Protein AF-A0A7C3V6A7-F1 (afdb_monomer)

Sequence (264 aa):
MSSLIKTDCVFYDVLLQVVKSMVDPVEEQINLMIDGVDAAIAGKYPFTLRDLIEHPLDYRDRPTILVEIENLKADIADYFAKRKMGVTEVMSTYMKDAAKAEEVAKQFEKVINSAAKSAKKPIVSPIVFVRKEDEDEILFVNKFDEDTSPKLIDALVSNCLFVVDASMEVDGFKVGRWVFPDPSGKNRAIYVSFPINPAGALDIARDQMLLALDVIKSEIMNQLALEGRPMPISPAPAAPVPAKGAESKPPESKPPASGGTNKK

Foldseek 3Di:
DPDPPPPVVVVVVVVVCVVVVPDPVCVVVLVVLQVLLQVQCPPVDPDGLVCCLVPVQVCLPPLCVLVVLVVSLVSLVVSLVVVLVVCVVLVVVQVVLLVQLLVQQVVLVVLLVVLCVVLVAAEAEDPDDDDDCVQAAEAEAQHDDPPPSNVVSNVLNNQANHKYFPWDADPNGIWTKIWGQGPVRYIYMYTHDRPDRPSVSSVVSSVVSNVSSVVSSVVSVVVCVVVVHDDNPNPDPPDPDPDPDPPDDDDDDDDDDDDDDDDD

pLDDT: mean 75.34, std 19.98, range [33.34, 98.19]

Mean predicted aligned error: 15.76 Å

Solvent-accessible surface area (backbone atoms only — not comparable to full-atom values): 15680 Å² total; per-residue (Å²): 143,88,80,78,79,72,61,68,58,56,57,52,52,50,52,51,43,58,64,61,74,70,39,82,87,45,50,63,53,46,52,56,48,48,54,51,47,33,65,74,44,62,83,80,46,102,64,46,63,64,54,47,71,78,44,45,74,82,47,57,86,46,81,53,43,73,54,51,51,56,52,46,46,54,52,50,53,49,51,47,50,56,54,41,68,75,38,53,71,53,50,57,50,43,54,51,48,39,53,49,26,25,52,34,22,53,55,50,50,56,49,48,54,52,39,22,61,74,63,71,33,58,76,44,71,63,94,74,84,91,76,69,71,89,75,40,53,71,43,76,35,83,67,74,45,90,83,53,48,56,59,52,46,42,56,46,50,67,58,23,70,35,36,38,44,65,51,47,75,55,99,88,29,49,41,29,28,39,36,30,43,28,86,87,72,53,36,35,33,46,34,43,46,58,84,82,44,69,64,54,52,44,50,53,49,47,53,51,52,46,49,51,50,54,51,46,50,50,49,44,52,50,52,36,54,75,70,70,44,82,75,69,76,72,72,74,79,74,74,80,76,76,79,85,74,81,79,78,76,77,83,83,80,78,80,82,83,79,81,82,84,88,89,129

Nearest PDB structures (foldseek):
  3ey8-assembly1_A  TM=4.133E-01  e=3.396E-01  Vibrio cholerae
  3ey7-assembly1_B  TM=4.319E-01  e=4.528E-01  Vibrio cholerae
  3zw5-assembly1_B  TM=4.551E-01  e=1.606E+00  Homo sapiens
  3hnq-assembly1_A  TM=4.308E-01  e=1.352E+00  Salmonella enterica subsp. enterica serovar Typhimurium
  3zw5-assembly1_A  TM=3.996E-01  e=2.022E+00  Homo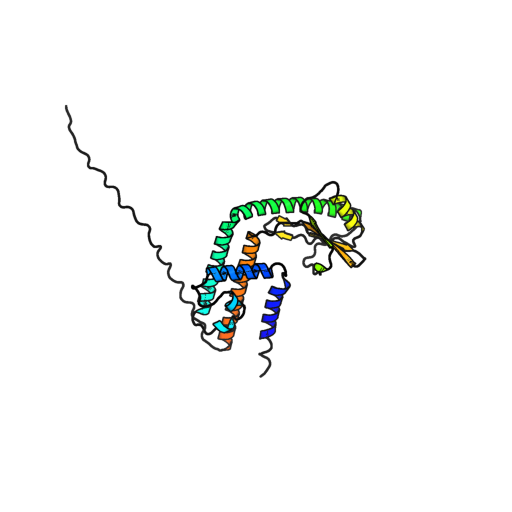 sapiens

Structure (mmCIF, N/CA/C/O backbone):
data_AF-A0A7C3V6A7-F1
#
_entry.id   AF-A0A7C3V6A7-F1
#
loop_
_atom_site.group_PDB
_atom_site.id
_atom_site.type_symbol
_atom_site.label_atom_id
_atom_site.label_alt_id
_atom_site.label_comp_id
_atom_site.label_asym_id
_atom_site.label_entity_id
_atom_site.label_seq_id
_atom_site.pdbx_PDB_ins_code
_atom_site.Cartn_x
_atom_site.Cartn_y
_atom_site.Cartn_z
_atom_site.occupancy
_atom_site.B_iso_or_equiv
_atom_site.auth_seq_id
_atom_site.auth_comp_id
_atom_site.auth_asym_id
_atom_site.auth_atom_id
_atom_site.pdbx_PDB_model_num
ATOM 1 N N . MET A 1 1 ? 37.179 -26.599 -7.475 1.00 39.06 1 MET A N 1
ATOM 2 C CA . MET A 1 1 ? 36.598 -25.323 -7.946 1.00 39.06 1 MET A CA 1
ATOM 3 C C . MET A 1 1 ? 35.139 -25.556 -8.330 1.00 39.06 1 MET A C 1
ATOM 5 O O . MET A 1 1 ? 34.850 -25.739 -9.498 1.00 39.06 1 MET A O 1
ATOM 9 N N . SER A 1 2 ? 34.229 -25.666 -7.358 1.00 40.88 2 SER A N 1
ATOM 10 C CA . SER A 1 2 ? 32.807 -25.942 -7.642 1.00 40.88 2 SER A CA 1
ATOM 11 C C . SER A 1 2 ? 31.908 -25.425 -6.515 1.00 40.88 2 SER A C 1
ATOM 13 O O . SER A 1 2 ? 31.122 -26.173 -5.941 1.00 40.88 2 SER A O 1
ATOM 15 N N . SER A 1 3 ? 32.075 -24.154 -6.144 1.00 35.06 3 SER A N 1
ATOM 16 C CA . SER A 1 3 ? 31.246 -23.501 -5.116 1.00 35.06 3 SER A CA 1
ATOM 17 C C . SER A 1 3 ? 30.723 -22.120 -5.520 1.00 35.06 3 SER A C 1
ATOM 19 O O . SER A 1 3 ? 30.129 -21.452 -4.687 1.00 35.06 3 SER A O 1
ATOM 21 N N . LEU A 1 4 ? 30.920 -21.689 -6.772 1.00 35.22 4 LEU A N 1
ATOM 22 C CA . LEU A 1 4 ? 30.534 -20.349 -7.239 1.00 35.22 4 LEU A CA 1
ATOM 23 C C . LEU A 1 4 ? 29.208 -20.299 -8.017 1.00 35.22 4 LEU A C 1
ATOM 25 O O . LEU A 1 4 ? 28.726 -19.213 -8.277 1.00 35.22 4 LEU A O 1
ATOM 29 N N . ILE A 1 5 ? 28.581 -21.442 -8.322 1.00 37.88 5 ILE A N 1
ATOM 30 C CA . ILE A 1 5 ? 27.361 -21.505 -9.162 1.00 37.88 5 ILE A CA 1
ATOM 31 C C . ILE A 1 5 ? 26.062 -21.550 -8.320 1.00 37.88 5 ILE A C 1
ATOM 33 O O . ILE A 1 5 ? 24.961 -21.510 -8.850 1.00 37.88 5 ILE A O 1
ATOM 37 N N . LYS A 1 6 ? 26.145 -21.627 -6.983 1.00 33.34 6 LYS A N 1
ATOM 38 C CA . LYS A 1 6 ? 24.948 -21.727 -6.114 1.00 33.34 6 LYS A CA 1
ATOM 39 C C . LYS A 1 6 ? 24.417 -20.393 -5.580 1.00 33.34 6 LYS A C 1
ATOM 41 O O . LYS A 1 6 ? 23.374 -20.394 -4.934 1.00 33.34 6 LYS A O 1
ATOM 46 N N . THR A 1 7 ? 25.105 -19.284 -5.832 1.00 37.09 7 THR A N 1
ATOM 47 C CA . THR A 1 7 ? 24.701 -17.955 -5.337 1.00 37.09 7 THR A CA 1
ATOM 48 C C . THR A 1 7 ? 23.734 -17.239 -6.284 1.00 37.09 7 THR A C 1
ATOM 50 O O . THR A 1 7 ? 22.955 -16.411 -5.821 1.00 37.09 7 THR A O 1
ATOM 53 N N . ASP A 1 8 ? 23.708 -17.621 -7.565 1.00 38.62 8 ASP A N 1
ATOM 54 C CA . ASP A 1 8 ? 22.942 -16.916 -8.604 1.00 38.62 8 ASP A CA 1
ATOM 55 C C . ASP A 1 8 ? 21.429 -17.203 -8.542 1.00 38.62 8 ASP A C 1
ATOM 57 O O . ASP A 1 8 ? 20.622 -16.349 -8.896 1.00 38.62 8 ASP A O 1
ATOM 61 N N . CYS A 1 9 ? 21.007 -18.352 -7.999 1.00 37.69 9 CYS A N 1
ATOM 62 C CA . CYS A 1 9 ? 19.578 -18.644 -7.800 1.00 37.69 9 CYS A CA 1
ATOM 63 C C . CYS A 1 9 ? 18.977 -17.919 -6.587 1.00 37.69 9 CYS A C 1
ATOM 65 O O . CYS A 1 9 ? 17.812 -17.544 -6.616 1.00 37.69 9 CYS A O 1
ATOM 67 N N . VAL A 1 10 ? 19.752 -17.693 -5.520 1.00 40.09 10 VAL A N 1
ATOM 68 C CA . VAL A 1 10 ? 19.201 -17.189 -4.248 1.00 40.09 10 VAL A CA 1
ATOM 69 C C . VAL A 1 10 ? 18.826 -15.713 -4.347 1.00 40.09 10 VAL A C 1
ATOM 71 O O . VAL A 1 10 ? 17.820 -15.302 -3.781 1.00 40.09 10 VAL A O 1
ATOM 74 N N . PHE A 1 11 ? 19.595 -14.910 -5.086 1.00 39.62 11 PHE A N 1
ATOM 75 C CA . PHE A 1 11 ? 19.267 -13.497 -5.269 1.00 39.62 11 PHE A CA 1
ATOM 76 C C . PHE A 1 11 ? 18.045 -13.324 -6.178 1.00 39.62 11 PHE A C 1
ATOM 78 O O . PHE A 1 11 ? 17.164 -12.534 -5.856 1.00 39.62 11 PHE A O 1
ATOM 85 N N . TYR A 1 12 ? 17.948 -14.118 -7.251 1.00 39.62 12 TYR A N 1
ATOM 86 C CA . TYR A 1 12 ? 16.805 -14.108 -8.165 1.00 39.62 12 TYR A CA 1
ATOM 87 C C . TYR A 1 12 ? 15.526 -14.600 -7.475 1.00 39.62 12 TYR A C 1
ATOM 89 O O . TYR A 1 12 ? 14.501 -13.940 -7.582 1.00 39.62 12 TYR A O 1
ATOM 97 N N . ASP A 1 13 ? 15.595 -15.675 -6.682 1.00 39.81 13 ASP A N 1
ATOM 98 C CA . ASP A 1 13 ? 14.455 -16.194 -5.917 1.00 39.81 13 ASP A CA 1
ATOM 99 C C . ASP A 1 13 ? 14.012 -15.242 -4.801 1.00 39.81 13 ASP A C 1
ATOM 101 O O . ASP A 1 13 ? 12.814 -15.101 -4.577 1.00 39.81 13 ASP A O 1
ATOM 105 N N . VAL A 1 14 ? 14.939 -14.548 -4.128 1.00 39.34 14 VAL A N 1
ATOM 106 C CA . VAL A 1 14 ? 14.601 -13.532 -3.115 1.00 39.34 14 VAL A CA 1
ATOM 107 C C . VAL A 1 14 ? 14.018 -12.280 -3.769 1.00 39.34 14 VAL A C 1
ATOM 109 O O . VAL A 1 14 ? 13.066 -11.721 -3.239 1.00 39.34 14 VAL A O 1
ATOM 112 N N . LEU A 1 15 ? 14.516 -11.855 -4.933 1.00 42.81 15 LEU A N 1
ATOM 113 C CA . LEU A 1 15 ? 13.968 -10.712 -5.666 1.00 42.81 15 LEU A CA 1
ATOM 114 C C . LEU A 1 15 ? 12.574 -11.033 -6.232 1.00 42.81 15 LEU A C 1
ATOM 116 O O . LEU A 1 15 ? 11.646 -10.249 -6.046 1.00 42.81 15 LEU A O 1
ATOM 120 N N . LEU A 1 16 ? 12.394 -12.222 -6.823 1.00 42.09 16 LEU A N 1
ATOM 121 C CA . LEU A 1 16 ? 11.086 -12.729 -7.244 1.00 42.09 16 LEU A CA 1
ATOM 122 C C . LEU A 1 16 ? 10.152 -12.914 -6.048 1.00 42.09 16 LEU A C 1
ATOM 124 O O . LEU A 1 16 ? 8.973 -12.622 -6.172 1.00 42.09 16 LEU A O 1
ATOM 128 N N . GLN A 1 17 ? 10.639 -13.389 -4.898 1.00 41.41 17 GLN A N 1
ATOM 129 C CA . GLN A 1 17 ? 9.832 -13.503 -3.683 1.00 41.41 17 GLN A CA 1
ATOM 130 C C . GLN A 1 17 ? 9.487 -12.141 -3.096 1.00 41.41 17 GLN A C 1
ATOM 132 O O . GLN A 1 17 ? 8.382 -11.999 -2.606 1.00 41.41 17 GLN A O 1
ATOM 137 N N . VAL A 1 18 ? 10.348 -11.126 -3.152 1.00 40.41 18 VAL A N 1
ATOM 138 C CA . VAL A 1 18 ? 10.008 -9.762 -2.709 1.00 40.41 18 VAL A CA 1
ATOM 139 C C . VAL A 1 18 ? 8.954 -9.144 -3.634 1.00 40.41 18 VAL A C 1
ATOM 141 O O . VAL A 1 18 ? 8.020 -8.516 -3.149 1.00 40.41 18 VAL A O 1
ATOM 144 N N . VAL A 1 19 ? 9.035 -9.402 -4.942 1.00 39.53 19 VAL A N 1
ATOM 145 C CA . VAL A 1 19 ? 8.022 -8.979 -5.923 1.00 39.53 19 VAL A CA 1
ATOM 146 C C . VAL A 1 19 ? 6.702 -9.749 -5.746 1.00 39.53 19 VAL A C 1
ATOM 148 O O . VAL A 1 19 ? 5.640 -9.136 -5.740 1.00 39.53 19 VAL A O 1
ATOM 151 N N . LYS A 1 20 ? 6.757 -11.070 -5.526 1.00 38.84 20 LYS A N 1
ATOM 152 C CA . LYS A 1 20 ? 5.583 -11.953 -5.366 1.00 38.84 20 LYS A CA 1
ATOM 153 C C . LYS A 1 20 ? 4.926 -11.883 -3.986 1.00 38.84 20 LYS A C 1
ATOM 155 O O . LYS A 1 20 ? 3.721 -12.037 -3.876 1.00 38.84 20 LYS A O 1
ATOM 160 N N . SER A 1 21 ? 5.695 -11.670 -2.918 1.00 36.50 21 SER A N 1
ATOM 161 C CA . SER A 1 21 ? 5.183 -11.657 -1.534 1.00 36.50 21 SER A CA 1
ATOM 162 C C . SER A 1 21 ? 4.513 -10.348 -1.144 1.00 36.50 21 SER A C 1
ATOM 164 O O . 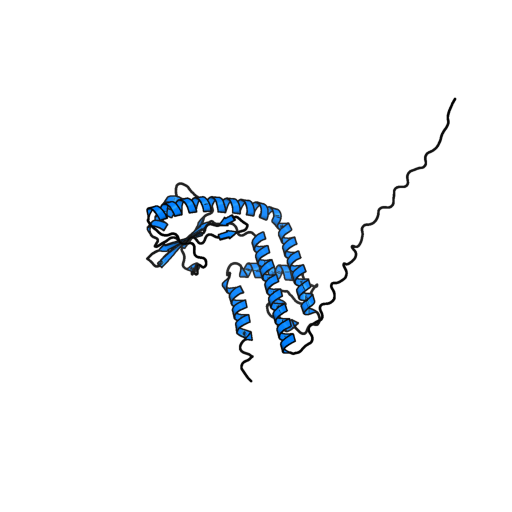SER A 1 21 ? 3.936 -10.270 -0.061 1.00 36.50 21 SER A O 1
ATOM 166 N N . MET A 1 22 ? 4.583 -9.320 -1.995 1.00 38.97 22 MET A N 1
ATOM 167 C CA . MET A 1 22 ? 4.003 -8.032 -1.658 1.00 38.97 22 MET A CA 1
ATOM 168 C C . MET A 1 22 ? 2.532 -7.892 -2.047 1.00 38.97 22 MET A C 1
ATOM 170 O O . MET A 1 22 ? 1.860 -7.156 -1.329 1.00 38.97 22 MET A O 1
ATOM 174 N N . VAL A 1 23 ? 1.975 -8.534 -3.093 1.00 42.72 23 VAL A N 1
ATOM 175 C CA . VAL A 1 23 ? 0.578 -8.226 -3.462 1.00 42.72 23 VAL A CA 1
ATOM 176 C C . VAL A 1 23 ? -0.118 -9.167 -4.483 1.00 42.72 23 VAL A C 1
ATOM 178 O O . VAL A 1 23 ? 0.126 -9.069 -5.682 1.00 42.72 23 VAL A O 1
ATOM 181 N N . ASP A 1 24 ? -1.121 -9.945 -4.064 1.00 39.84 24 ASP A N 1
ATOM 182 C CA . ASP A 1 24 ? -2.007 -10.677 -5.000 1.00 39.84 24 ASP A CA 1
ATOM 183 C C . ASP A 1 24 ? -2.961 -9.758 -5.816 1.00 39.84 24 ASP A C 1
ATOM 185 O O . ASP A 1 24 ? -3.116 -9.972 -7.016 1.00 39.84 24 ASP A O 1
ATOM 189 N N . PRO A 1 25 ? -3.572 -8.679 -5.271 1.00 40.03 25 PRO A N 1
ATOM 190 C CA . PRO A 1 25 ? -4.410 -7.775 -6.079 1.00 40.03 25 PRO A CA 1
ATOM 191 C C . PRO A 1 25 ? -3.651 -6.695 -6.880 1.00 40.03 25 PRO A C 1
ATOM 193 O O . PRO A 1 25 ? -4.284 -5.926 -7.606 1.00 40.03 25 PRO A O 1
ATOM 196 N N . VAL A 1 26 ? -2.320 -6.591 -6.761 1.00 48.41 26 VAL A N 1
ATOM 197 C CA . VAL A 1 26 ? -1.511 -5.601 -7.509 1.00 48.41 26 VAL A CA 1
ATOM 198 C C . VAL A 1 26 ? -0.631 -6.260 -8.571 1.00 48.41 26 VAL A C 1
ATOM 200 O O . VAL A 1 26 ? -0.265 -5.572 -9.516 1.00 48.41 26 VAL A O 1
ATOM 203 N N . GLU A 1 27 ? -0.388 -7.576 -8.538 1.00 53.31 27 GLU A N 1
ATOM 204 C CA . GLU A 1 27 ? 0.315 -8.275 -9.629 1.00 53.31 27 GLU A CA 1
ATOM 205 C C . GLU A 1 27 ? -0.419 -8.136 -10.979 1.00 53.31 27 GLU A C 1
ATOM 207 O O . GLU A 1 27 ? 0.198 -7.803 -11.993 1.00 53.31 27 GLU A O 1
ATOM 212 N N . GLU A 1 28 ? -1.749 -8.279 -11.003 1.00 56.75 28 GLU A N 1
ATOM 213 C CA . GLU A 1 28 ? -2.552 -8.030 -12.213 1.00 56.75 28 GLU A CA 1
ATOM 214 C C . GLU A 1 28 ? -2.456 -6.568 -12.682 1.00 56.75 28 GLU A C 1
ATOM 216 O O . GLU A 1 28 ? -2.351 -6.297 -13.879 1.00 56.75 28 GLU A O 1
ATOM 221 N N . GLN A 1 29 ? -2.436 -5.609 -11.751 1.00 57.72 29 GLN A N 1
ATOM 222 C CA . GLN A 1 29 ? -2.317 -4.189 -12.090 1.00 57.72 29 GLN A CA 1
ATOM 223 C C . GLN A 1 29 ? -0.924 -3.841 -12.616 1.00 57.72 29 GLN A C 1
ATOM 225 O O . GLN A 1 29 ? -0.814 -3.094 -13.584 1.00 57.72 29 GLN A O 1
ATOM 230 N N . ILE A 1 30 ? 0.135 -4.397 -12.026 1.00 65.31 30 ILE A N 1
ATOM 231 C CA . ILE A 1 30 ? 1.511 -4.222 -12.498 1.00 65.31 30 ILE A CA 1
ATOM 232 C C . ILE A 1 30 ? 1.647 -4.805 -13.903 1.00 65.31 30 ILE A C 1
ATOM 234 O O . ILE A 1 30 ? 2.170 -4.122 -14.779 1.00 65.31 30 ILE A O 1
ATOM 238 N N . ASN A 1 31 ? 1.116 -6.004 -14.154 1.00 69.69 31 ASN A N 1
ATOM 239 C CA . ASN A 1 31 ? 1.133 -6.614 -15.484 1.00 69.69 31 ASN A CA 1
ATOM 240 C C . ASN A 1 31 ? 0.434 -5.738 -16.534 1.00 69.69 31 ASN A C 1
ATOM 242 O O . ASN A 1 31 ? 1.009 -5.486 -17.590 1.00 69.69 31 ASN A O 1
ATOM 246 N N . LEU A 1 32 ? -0.742 -5.185 -16.219 1.00 69.94 32 LEU A N 1
ATOM 247 C CA . LEU A 1 32 ? -1.435 -4.235 -17.099 1.00 69.94 32 LEU A CA 1
ATOM 248 C C . LEU A 1 32 ? -0.621 -2.955 -17.353 1.00 69.94 32 LEU A C 1
ATOM 250 O O . LEU A 1 32 ? -0.691 -2.372 -18.438 1.00 69.94 32 LEU A O 1
ATOM 254 N N . MET A 1 33 ? 0.143 -2.491 -16.362 1.00 80.94 33 MET A N 1
ATOM 255 C CA . MET A 1 33 ? 1.016 -1.327 -16.522 1.00 80.94 33 MET A CA 1
ATOM 256 C C . MET A 1 33 ? 2.247 -1.651 -17.374 1.00 80.94 33 MET A C 1
ATOM 258 O O . MET A 1 33 ? 2.628 -0.807 -18.183 1.00 80.94 33 MET A O 1
ATOM 262 N N . ILE A 1 34 ? 2.836 -2.847 -17.232 1.00 83.56 34 ILE A N 1
ATOM 263 C CA . ILE A 1 34 ? 3.935 -3.328 -18.088 1.00 83.56 34 ILE A CA 1
ATOM 264 C C . ILE A 1 34 ? 3.460 -3.365 -19.539 1.00 83.56 34 ILE A C 1
ATOM 266 O O . ILE A 1 34 ? 4.099 -2.758 -20.391 1.00 83.56 34 ILE A O 1
ATOM 270 N N . ASP A 1 35 ? 2.290 -3.950 -19.805 1.00 84.38 35 ASP A N 1
ATOM 271 C CA . ASP A 1 35 ? 1.719 -4.014 -21.156 1.00 84.38 35 ASP A CA 1
ATOM 272 C C . ASP A 1 35 ? 1.471 -2.608 -21.739 1.00 84.38 35 ASP A C 1
ATOM 274 O O . ASP A 1 35 ? 1.676 -2.349 -22.928 1.00 84.38 35 ASP A O 1
ATOM 278 N N . GLY A 1 36 ? 1.052 -1.663 -20.890 1.00 84.12 36 GLY A N 1
ATOM 279 C CA . GLY A 1 36 ? 0.880 -0.262 -21.268 1.00 84.12 36 GLY A CA 1
ATOM 28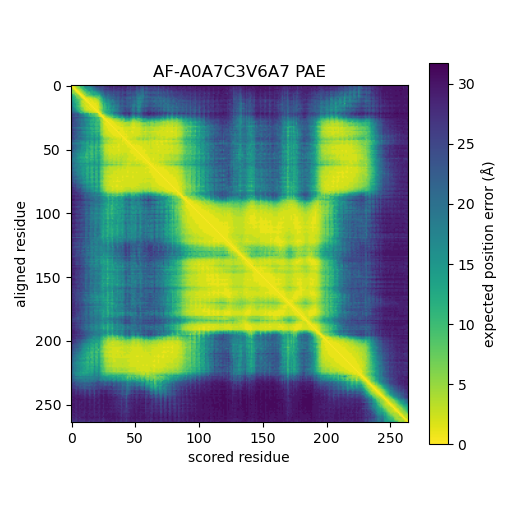0 C C . GLY A 1 36 ? 2.195 0.435 -21.628 1.00 84.12 36 GLY A C 1
ATOM 281 O O . GLY A 1 36 ? 2.233 1.203 -22.593 1.00 84.12 36 GLY A O 1
ATOM 282 N N . VAL A 1 37 ? 3.268 0.158 -20.883 1.00 87.12 37 VAL A N 1
ATOM 283 C CA . VAL A 1 37 ? 4.617 0.637 -21.209 1.00 87.12 37 VAL A CA 1
ATOM 284 C C . VAL A 1 37 ? 5.116 -0.014 -22.494 1.00 87.12 37 VAL A C 1
ATOM 286 O O . VAL A 1 37 ? 5.594 0.706 -23.367 1.00 87.12 37 VAL A O 1
ATOM 289 N N . ASP A 1 38 ? 4.947 -1.326 -22.659 1.00 88.25 38 ASP A N 1
ATOM 290 C CA . ASP A 1 38 ? 5.338 -2.065 -23.864 1.00 88.25 38 ASP A CA 1
ATOM 291 C C . ASP A 1 38 ? 4.705 -1.478 -25.120 1.00 88.25 38 ASP A C 1
ATOM 293 O O . ASP A 1 38 ? 5.392 -1.207 -26.107 1.00 88.25 38 ASP A O 1
ATOM 297 N N . ALA A 1 39 ? 3.409 -1.175 -25.060 1.00 88.56 39 ALA A N 1
ATOM 298 C CA . ALA A 1 39 ? 2.721 -0.481 -26.138 1.00 88.56 39 ALA A CA 1
ATOM 299 C C . ALA A 1 39 ? 3.296 0.925 -26.398 1.00 88.56 39 ALA A C 1
ATOM 301 O O . ALA A 1 39 ? 3.390 1.350 -27.550 1.00 88.56 39 ALA A O 1
ATOM 302 N N . ALA A 1 40 ? 3.689 1.657 -25.349 1.00 87.19 40 ALA A N 1
ATOM 303 C CA . ALA A 1 40 ? 4.225 3.015 -25.460 1.00 87.19 40 ALA A CA 1
ATOM 304 C C . ALA A 1 40 ? 5.665 3.071 -26.002 1.00 87.19 40 ALA A C 1
ATOM 306 O O . ALA A 1 40 ? 6.054 4.073 -26.612 1.00 87.19 40 ALA A O 1
ATOM 307 N N . ILE A 1 41 ? 6.453 2.017 -25.786 1.00 89.00 41 ILE A N 1
ATOM 308 C CA . ILE A 1 41 ? 7.844 1.915 -26.250 1.00 89.00 41 ILE A CA 1
ATOM 309 C C . ILE A 1 41 ? 7.993 1.075 -27.524 1.00 89.00 41 ILE A C 1
ATOM 311 O O . ILE A 1 41 ? 9.096 0.980 -28.068 1.00 89.00 41 ILE A O 1
ATOM 315 N N . ALA A 1 42 ? 6.903 0.477 -28.012 1.00 89.75 42 ALA A N 1
ATOM 316 C CA . ALA A 1 42 ? 6.894 -0.371 -29.195 1.00 89.75 42 ALA A CA 1
ATOM 317 C C . ALA A 1 42 ? 7.594 0.311 -30.383 1.00 89.75 42 ALA A C 1
ATOM 319 O O . ALA A 1 42 ? 7.262 1.428 -30.785 1.00 89.75 42 ALA A O 1
ATOM 320 N N . GLY A 1 43 ? 8.596 -0.367 -30.946 1.00 87.19 43 GLY A N 1
ATOM 321 C CA . GLY A 1 43 ? 9.380 0.128 -32.079 1.00 87.19 43 GLY A CA 1
ATOM 322 C C . GLY A 1 43 ? 10.507 1.109 -31.730 1.00 87.19 43 GLY A C 1
ATOM 323 O O . GLY A 1 43 ? 11.318 1.400 -32.607 1.00 87.19 43 GLY A O 1
ATOM 324 N N . LYS A 1 44 ? 10.616 1.584 -30.479 1.00 90.75 44 LYS A N 1
ATOM 325 C CA . LYS A 1 44 ? 11.802 2.323 -29.999 1.00 90.75 44 LYS A CA 1
ATOM 326 C C . LYS A 1 44 ? 12.937 1.382 -29.607 1.00 90.75 44 LYS A C 1
ATOM 328 O O . LYS A 1 44 ? 14.103 1.684 -29.851 1.00 90.75 44 LYS A O 1
ATOM 333 N N . TYR A 1 45 ? 12.574 0.241 -29.026 1.00 91.62 45 TYR A N 1
ATOM 334 C CA . TYR A 1 45 ? 13.492 -0.816 -28.626 1.00 91.62 45 TYR A CA 1
ATOM 335 C C . TYR A 1 45 ? 13.129 -2.110 -29.355 1.00 91.62 45 TYR A C 1
ATOM 337 O O . TYR A 1 45 ? 11.955 -2.363 -29.630 1.00 91.62 45 TYR A O 1
ATOM 345 N N . PRO A 1 46 ? 14.114 -2.955 -29.676 1.00 89.25 46 PRO A N 1
ATOM 346 C CA . PRO A 1 46 ? 13.881 -4.265 -30.284 1.00 89.25 46 PRO A CA 1
ATOM 347 C C . PRO A 1 46 ? 13.602 -5.358 -29.235 1.00 89.25 46 PRO A C 1
ATOM 349 O O . PRO A 1 46 ? 13.941 -6.519 -29.449 1.00 89.25 46 PRO A O 1
ATOM 352 N N . PHE A 1 47 ? 13.058 -4.974 -28.084 1.00 89.62 47 PHE A N 1
ATOM 353 C CA . PHE A 1 47 ? 12.616 -5.846 -27.003 1.00 89.62 47 PHE A CA 1
ATOM 354 C C . PHE A 1 47 ? 11.433 -5.188 -26.297 1.00 89.62 47 PHE A C 1
ATOM 356 O O . PHE A 1 47 ? 11.253 -3.971 -26.396 1.00 89.62 47 PHE A O 1
ATOM 363 N N . THR A 1 48 ? 10.644 -5.986 -25.588 1.00 91.06 48 THR A N 1
ATOM 364 C CA . THR A 1 48 ? 9.638 -5.473 -24.657 1.00 91.06 48 THR A CA 1
ATOM 365 C C . THR A 1 48 ? 10.262 -5.285 -23.270 1.00 91.06 48 THR A C 1
ATOM 367 O O . THR A 1 48 ? 11.263 -5.922 -22.932 1.00 91.06 48 THR A O 1
ATOM 370 N N . LEU A 1 49 ? 9.702 -4.387 -22.460 1.00 87.75 49 LEU A N 1
ATOM 371 C CA . LEU A 1 49 ? 10.010 -4.280 -21.037 1.00 87.75 49 LEU A CA 1
ATOM 372 C C . LEU A 1 49 ? 9.770 -5.626 -20.347 1.00 87.75 49 LEU A C 1
ATOM 374 O O . LEU A 1 49 ? 10.595 -6.023 -19.527 1.00 87.75 49 LEU A O 1
ATOM 378 N N . ARG A 1 50 ? 8.690 -6.338 -20.699 1.00 87.50 50 ARG A N 1
ATOM 379 C CA . ARG A 1 50 ? 8.402 -7.671 -20.156 1.00 87.50 50 ARG A CA 1
ATOM 380 C C . ARG A 1 50 ? 9.534 -8.660 -20.429 1.00 87.50 50 ARG A C 1
ATOM 382 O O . ARG A 1 50 ? 10.063 -9.233 -19.480 1.00 87.50 50 ARG A O 1
ATOM 389 N N . ASP A 1 51 ? 9.966 -8.790 -21.683 1.00 88.38 51 ASP A N 1
ATOM 390 C CA . ASP A 1 51 ? 11.051 -9.712 -22.043 1.00 88.38 51 ASP A CA 1
ATOM 391 C C . ASP A 1 51 ? 12.361 -9.335 -21.335 1.00 88.38 51 ASP A C 1
ATOM 393 O O . ASP A 1 51 ? 13.093 -10.202 -20.860 1.00 88.38 51 ASP A O 1
ATOM 397 N N . LEU A 1 52 ? 12.653 -8.034 -21.218 1.00 87.69 52 LEU A N 1
ATOM 398 C CA . LEU A 1 52 ? 13.843 -7.552 -20.517 1.00 87.69 52 LEU A CA 1
ATOM 399 C C . LEU A 1 52 ? 13.802 -7.866 -19.010 1.00 87.69 52 LEU A C 1
ATOM 401 O O . LEU A 1 52 ? 14.846 -8.161 -18.429 1.00 87.69 52 LEU A O 1
ATOM 405 N N . ILE A 1 53 ? 12.625 -7.804 -18.377 1.00 84.56 53 ILE A N 1
ATOM 406 C CA . ILE A 1 53 ? 12.432 -8.152 -16.961 1.00 84.56 53 ILE A CA 1
ATOM 407 C C . ILE A 1 53 ? 12.560 -9.661 -16.738 1.00 84.56 53 ILE A C 1
ATOM 409 O O . ILE A 1 53 ? 13.225 -10.088 -15.792 1.00 84.56 53 ILE A O 1
ATOM 413 N N . GLU A 1 54 ? 11.935 -10.467 -17.594 1.00 84.69 54 GLU A N 1
ATOM 414 C CA . GLU A 1 54 ? 11.890 -11.924 -17.442 1.00 84.69 54 GLU A CA 1
ATOM 415 C C . GLU A 1 54 ? 13.217 -12.589 -17.839 1.00 84.69 54 GLU A C 1
ATOM 417 O O . GLU A 1 54 ? 13.633 -13.577 -17.227 1.00 84.69 54 GLU A O 1
ATOM 422 N N . HIS A 1 55 ? 13.925 -12.029 -18.824 1.00 87.12 55 HIS A N 1
ATOM 423 C CA . HIS A 1 55 ? 15.135 -12.615 -19.405 1.00 87.12 55 HIS A CA 1
ATOM 424 C C . HIS A 1 55 ? 16.278 -11.596 -19.576 1.00 87.12 55 HIS A C 1
ATOM 426 O O . HIS A 1 55 ? 16.831 -11.444 -20.667 1.00 87.12 55 HIS A O 1
ATOM 432 N N . PRO A 1 56 ? 16.720 -10.909 -18.505 1.00 84.88 56 PRO A N 1
ATOM 433 C CA . PRO A 1 56 ? 17.684 -9.810 -18.615 1.00 84.88 56 PRO A CA 1
ATOM 434 C C . PRO A 1 56 ? 19.035 -10.223 -19.213 1.00 84.88 56 PRO A C 1
ATOM 436 O O . PRO A 1 56 ? 19.688 -9.435 -19.902 1.00 84.88 56 PRO A O 1
ATOM 439 N N . LEU A 1 57 ? 19.462 -11.466 -18.975 1.00 87.38 57 LEU A N 1
ATOM 440 C CA . LEU A 1 57 ? 20.752 -11.972 -19.441 1.00 87.38 57 LEU A CA 1
ATOM 441 C C . LEU A 1 57 ? 20.792 -12.255 -20.945 1.00 87.38 57 LEU A C 1
ATOM 443 O O . LEU A 1 57 ? 21.879 -12.200 -21.520 1.00 87.38 57 LEU A O 1
ATOM 447 N N . ASP A 1 58 ? 19.646 -12.460 -21.596 1.00 91.25 58 ASP A N 1
ATOM 448 C CA . ASP A 1 58 ? 19.572 -12.673 -23.049 1.00 91.25 58 ASP A CA 1
ATOM 449 C C . ASP A 1 58 ? 19.983 -11.411 -23.826 1.00 91.25 58 ASP A C 1
ATOM 451 O O . ASP A 1 58 ? 20.394 -11.468 -24.987 1.00 91.25 58 ASP A O 1
ATOM 455 N N . TYR A 1 59 ? 19.939 -10.253 -23.161 1.00 89.38 59 TYR A N 1
ATOM 456 C CA . TYR A 1 59 ? 20.264 -8.954 -23.737 1.00 89.38 59 TYR A CA 1
ATOM 457 C C . TYR A 1 59 ? 21.695 -8.484 -23.446 1.00 89.38 59 TYR A C 1
ATOM 459 O O . TYR A 1 59 ? 22.121 -7.472 -24.006 1.00 89.38 59 TYR A O 1
ATOM 467 N N . ARG A 1 60 ? 22.470 -9.202 -22.618 1.00 86.81 60 ARG A N 1
ATOM 468 C CA . ARG A 1 60 ? 23.796 -8.752 -22.139 1.00 86.81 60 ARG A CA 1
ATOM 469 C C . ARG A 1 60 ? 24.835 -8.550 -23.245 1.00 86.81 60 ARG A C 1
ATOM 471 O O . ARG A 1 60 ? 25.729 -7.722 -23.107 1.00 86.81 60 ARG A O 1
ATOM 478 N N . ASP A 1 61 ? 24.725 -9.312 -24.334 1.00 86.94 61 ASP A N 1
ATOM 479 C CA . ASP A 1 61 ? 25.668 -9.283 -25.459 1.00 86.94 61 ASP A CA 1
ATOM 480 C C . ASP A 1 61 ? 25.396 -8.122 -26.429 1.00 86.94 61 ASP A C 1
ATOM 482 O O . ASP A 1 61 ? 26.152 -7.893 -27.376 1.00 86.94 61 ASP A O 1
ATOM 486 N N . ARG A 1 62 ? 24.322 -7.357 -26.205 1.00 87.88 62 ARG A N 1
ATOM 487 C CA . ARG A 1 62 ? 23.977 -6.213 -27.044 1.00 87.88 62 ARG A CA 1
ATOM 488 C C . ARG A 1 62 ? 24.858 -5.011 -26.687 1.00 87.88 62 ARG A C 1
ATOM 490 O O . ARG A 1 62 ? 24.821 -4.550 -25.547 1.00 87.88 62 ARG A O 1
ATOM 497 N N . PRO A 1 63 ? 25.572 -4.412 -27.658 1.00 84.06 63 PRO A N 1
ATOM 498 C CA . PRO A 1 63 ? 26.509 -3.318 -27.385 1.00 84.06 63 PRO A CA 1
ATOM 499 C C . PRO A 1 63 ? 25.880 -2.082 -26.729 1.00 84.06 63 PRO A C 1
ATOM 501 O O . PRO A 1 63 ? 26.569 -1.325 -26.052 1.00 84.06 63 PRO A O 1
ATOM 504 N N . THR A 1 64 ? 24.583 -1.860 -26.942 1.00 88.88 64 THR A N 1
ATOM 505 C CA . THR A 1 64 ? 23.854 -0.663 -26.508 1.00 88.88 64 THR A CA 1
ATOM 506 C C . THR A 1 64 ? 22.950 -0.892 -25.300 1.00 88.88 64 THR A C 1
ATOM 508 O O . THR A 1 64 ? 22.328 0.068 -24.854 1.00 88.88 64 THR A O 1
ATOM 511 N N . ILE A 1 65 ? 22.890 -2.101 -24.722 1.00 90.56 65 ILE A N 1
ATOM 512 C CA . ILE A 1 65 ? 21.853 -2.450 -23.732 1.00 90.56 65 ILE A CA 1
ATOM 513 C C . ILE A 1 65 ? 21.843 -1.543 -22.501 1.00 90.56 65 ILE A C 1
ATOM 515 O O . ILE A 1 65 ? 20.784 -1.112 -22.062 1.00 90.56 65 ILE A O 1
ATOM 519 N N . LEU A 1 66 ? 23.013 -1.168 -21.974 1.00 90.38 66 LEU A N 1
ATOM 520 C CA . LEU A 1 66 ? 23.086 -0.288 -20.801 1.00 90.38 66 LEU A CA 1
ATOM 521 C C . LEU A 1 66 ? 22.527 1.112 -21.095 1.00 90.38 66 LEU A C 1
ATOM 523 O O . LEU A 1 66 ? 21.931 1.735 -20.223 1.00 90.38 66 LEU A O 1
ATOM 527 N N . VAL A 1 67 ? 22.699 1.592 -22.327 1.00 89.56 67 VAL A N 1
ATOM 528 C CA . VAL A 1 67 ? 22.163 2.876 -22.805 1.00 89.56 67 VAL A CA 1
ATOM 529 C C . VAL A 1 67 ? 20.666 2.767 -23.050 1.00 89.56 67 VAL A C 1
ATOM 531 O O . VAL A 1 67 ? 19.906 3.663 -22.697 1.00 89.56 67 VAL A O 1
ATOM 534 N N . GLU A 1 68 ? 20.245 1.657 -23.654 1.00 92.19 68 GLU A N 1
ATOM 535 C CA . GLU A 1 68 ? 18.843 1.350 -23.915 1.00 92.19 68 GLU A CA 1
ATOM 536 C C . GLU A 1 68 ? 18.055 1.290 -22.599 1.00 92.19 68 GLU A C 1
ATOM 538 O O . GLU A 1 68 ? 16.991 1.895 -22.530 1.00 92.19 68 GLU A O 1
ATOM 543 N N . ILE A 1 69 ? 18.615 0.692 -21.537 1.00 91.00 69 ILE A N 1
ATOM 544 C CA . ILE A 1 69 ? 18.027 0.675 -20.187 1.00 91.00 69 ILE A CA 1
ATOM 545 C C . ILE A 1 69 ? 17.874 2.090 -19.610 1.00 91.00 69 ILE A C 1
ATOM 547 O O . ILE A 1 69 ? 16.821 2.417 -19.068 1.00 91.00 69 ILE A O 1
ATOM 551 N N . GLU A 1 70 ? 18.887 2.955 -19.723 1.00 91.00 70 GLU A N 1
ATOM 552 C CA . GLU A 1 70 ? 18.786 4.334 -19.216 1.00 91.00 70 GLU A CA 1
ATOM 553 C C . GLU A 1 70 ? 17.747 5.161 -19.981 1.00 91.00 70 GLU A C 1
ATOM 555 O O . GLU A 1 70 ? 16.950 5.879 -19.376 1.00 91.00 70 GLU A O 1
ATOM 560 N N . ASN A 1 71 ? 17.692 5.013 -21.305 1.00 91.81 71 ASN A N 1
ATOM 561 C CA . ASN A 1 71 ? 16.652 5.649 -22.109 1.00 91.81 71 ASN A CA 1
ATOM 562 C C . ASN A 1 71 ? 15.262 5.107 -21.743 1.00 91.81 71 ASN A C 1
ATOM 564 O O . ASN A 1 71 ? 14.303 5.872 -21.671 1.00 91.81 71 ASN A O 1
ATOM 568 N N . LEU A 1 72 ? 15.159 3.803 -21.473 1.00 92.00 72 LEU A N 1
ATOM 569 C CA . LEU A 1 72 ? 13.904 3.157 -21.107 1.00 92.00 72 LEU A CA 1
ATOM 570 C C . LEU A 1 72 ? 13.370 3.668 -19.766 1.00 92.00 72 LEU A C 1
ATOM 572 O O . LEU A 1 72 ? 12.171 3.894 -19.641 1.00 92.00 72 LEU A O 1
ATOM 576 N N . LYS A 1 73 ? 14.239 3.941 -18.784 1.00 92.00 73 LYS A N 1
ATOM 577 C CA . LYS A 1 73 ? 13.835 4.604 -17.532 1.00 92.00 73 LYS A CA 1
ATOM 578 C C . LYS A 1 73 ? 13.184 5.962 -17.788 1.00 92.00 73 LYS A C 1
ATOM 580 O O . LYS A 1 73 ? 12.163 6.277 -17.177 1.00 92.00 73 LYS A O 1
ATOM 585 N N . ALA A 1 74 ? 13.757 6.760 -18.690 1.00 91.19 74 ALA A N 1
ATOM 586 C CA . ALA A 1 74 ? 13.193 8.056 -19.058 1.00 91.19 74 ALA A CA 1
ATOM 587 C C . ALA A 1 74 ? 11.833 7.905 -19.762 1.00 91.19 74 ALA A C 1
ATOM 589 O O . ALA A 1 74 ? 10.890 8.622 -19.426 1.00 91.19 74 ALA A O 1
ATOM 590 N N . ASP A 1 75 ? 11.707 6.940 -20.675 1.00 90.44 75 ASP A N 1
ATOM 591 C CA . ASP A 1 75 ? 10.450 6.635 -21.366 1.00 90.44 75 ASP A CA 1
ATOM 592 C C . ASP A 1 75 ? 9.358 6.119 -20.408 1.00 90.44 75 ASP A C 1
ATOM 594 O O . ASP A 1 75 ? 8.199 6.520 -20.526 1.00 90.44 75 ASP A O 1
ATOM 598 N N . ILE A 1 76 ? 9.713 5.291 -19.418 1.00 89.38 76 ILE A N 1
ATOM 599 C CA . ILE A 1 76 ? 8.808 4.848 -18.345 1.00 89.38 76 ILE A CA 1
ATOM 600 C C . ILE A 1 76 ? 8.344 6.048 -17.520 1.00 89.38 76 ILE A C 1
ATOM 602 O O . ILE A 1 76 ? 7.143 6.238 -17.322 1.00 89.38 76 ILE A O 1
ATOM 606 N N . ALA A 1 77 ? 9.272 6.893 -17.066 1.00 87.88 77 ALA A N 1
ATOM 607 C CA . ALA A 1 77 ? 8.928 8.082 -16.294 1.00 87.88 77 ALA A CA 1
ATOM 608 C C . ALA A 1 77 ? 7.972 9.011 -17.068 1.00 87.88 77 ALA A C 1
ATOM 610 O O . ALA A 1 77 ? 6.989 9.491 -16.498 1.00 87.88 77 ALA A O 1
ATOM 611 N N . ASP A 1 78 ? 8.211 9.212 -18.368 1.00 88.62 78 ASP A N 1
ATOM 612 C CA . ASP A 1 78 ? 7.346 9.999 -19.253 1.00 88.62 78 ASP A CA 1
ATOM 613 C C . ASP A 1 78 ? 5.967 9.348 -19.469 1.00 88.62 78 ASP A C 1
ATOM 615 O O . ASP A 1 78 ? 4.944 10.035 -19.389 1.00 88.62 78 ASP A O 1
ATOM 619 N N . TYR A 1 79 ? 5.899 8.024 -19.665 1.00 87.81 79 TYR A N 1
ATOM 620 C CA . TYR A 1 79 ? 4.632 7.287 -19.763 1.00 87.81 79 TYR A CA 1
ATOM 621 C C . TYR A 1 79 ? 3.757 7.510 -18.524 1.00 87.81 79 TYR A C 1
ATOM 623 O O . TYR A 1 79 ? 2.589 7.904 -18.638 1.00 87.81 79 TYR A O 1
ATOM 631 N N . PHE A 1 80 ? 4.330 7.321 -17.332 1.00 85.25 80 PHE A N 1
ATOM 632 C CA . PHE A 1 80 ? 3.605 7.507 -16.079 1.00 85.25 80 PHE A CA 1
ATOM 633 C C . PHE A 1 80 ? 3.246 8.975 -15.836 1.00 85.25 80 PHE A C 1
ATOM 635 O O . PHE A 1 80 ? 2.131 9.248 -15.397 1.00 85.25 80 PHE A O 1
ATOM 642 N N . ALA A 1 81 ? 4.110 9.931 -16.191 1.00 85.06 81 ALA A N 1
ATOM 643 C CA . ALA A 1 81 ? 3.787 11.357 -16.113 1.00 85.06 81 ALA A CA 1
ATOM 644 C C . ALA A 1 81 ? 2.589 11.728 -17.009 1.00 85.06 81 ALA A C 1
ATOM 646 O O . ALA A 1 81 ? 1.654 12.388 -16.550 1.00 85.06 81 ALA A O 1
ATOM 647 N N . LYS A 1 82 ? 2.555 11.242 -18.257 1.00 83.50 82 LYS A N 1
ATOM 648 C CA . LYS A 1 82 ? 1.432 11.450 -19.191 1.00 83.50 82 LYS A CA 1
ATOM 649 C C . LYS A 1 82 ? 0.143 10.800 -18.700 1.00 83.50 82 LYS A C 1
ATOM 651 O O . LYS A 1 82 ? -0.917 11.424 -18.751 1.00 83.50 82 LYS A O 1
ATOM 656 N N . ARG A 1 83 ? 0.218 9.574 -18.171 1.00 80.50 83 ARG A N 1
ATOM 657 C CA . ARG A 1 83 ? -0.927 8.917 -17.520 1.00 80.50 83 ARG A CA 1
ATOM 658 C C . ARG A 1 83 ? -1.416 9.713 -16.312 1.00 80.50 83 ARG A C 1
ATOM 660 O O . ARG A 1 83 ? -2.624 9.870 -16.159 1.00 80.50 83 ARG A O 1
ATOM 667 N N . LYS A 1 84 ? -0.501 10.281 -15.519 1.00 73.75 84 LYS A N 1
ATOM 668 C CA . LYS A 1 84 ? -0.808 11.120 -14.351 1.00 73.75 84 LYS A CA 1
ATOM 669 C C . LYS A 1 84 ? -1.537 12.411 -14.734 1.00 73.75 84 LYS A C 1
ATOM 671 O O . LYS A 1 84 ? -2.490 12.793 -14.060 1.00 73.75 84 LYS A O 1
ATOM 676 N N . MET A 1 85 ? -1.166 13.034 -15.856 1.00 71.06 85 MET A N 1
ATOM 677 C CA . MET A 1 85 ? -1.891 14.183 -16.423 1.00 71.06 85 MET A CA 1
ATOM 678 C C . MET A 1 85 ? -3.327 13.842 -16.852 1.00 71.06 85 MET A C 1
ATOM 680 O O . MET A 1 85 ? -4.176 14.727 -16.899 1.00 71.06 85 MET A O 1
ATOM 684 N N . GLY A 1 86 ? -3.614 12.575 -17.159 1.00 66.25 86 GLY A N 1
ATOM 685 C CA . GLY A 1 86 ? -4.966 12.097 -17.458 1.00 66.25 86 GLY A CA 1
ATOM 686 C C . GLY A 1 86 ? -5.833 11.843 -16.220 1.00 66.25 86 GLY A C 1
ATOM 687 O O . GLY A 1 86 ? -7.027 11.601 -16.365 1.00 66.25 86 GLY A O 1
ATOM 688 N N . VAL A 1 87 ? -5.258 11.894 -15.011 1.00 66.06 87 VAL A N 1
ATOM 689 C CA . VAL A 1 87 ? -5.944 11.595 -13.740 1.00 66.06 87 VAL A CA 1
ATOM 690 C C . VAL A 1 87 ? -5.856 12.749 -12.728 1.00 66.06 87 VAL A C 1
ATOM 692 O O . VAL A 1 87 ? -6.079 12.560 -11.538 1.00 66.06 87 VAL A O 1
ATOM 695 N N . THR A 1 88 ? -5.570 13.977 -13.164 1.00 64.06 88 THR A N 1
ATOM 696 C CA . THR A 1 88 ? -5.426 15.161 -12.287 1.00 64.06 88 THR A CA 1
ATOM 697 C C . THR A 1 88 ? -6.691 15.473 -11.479 1.00 64.06 88 THR A C 1
ATOM 699 O O . THR A 1 88 ? -6.613 15.858 -10.314 1.00 64.06 88 THR A O 1
ATOM 702 N N . GLU A 1 89 ? -7.870 15.262 -12.066 1.00 62.53 89 GLU A N 1
ATOM 703 C CA . GLU A 1 89 ? -9.160 15.399 -11.374 1.00 62.53 89 GLU A CA 1
ATOM 704 C C . GLU A 1 89 ? -9.368 14.285 -10.328 1.00 62.53 89 GLU A C 1
ATOM 706 O O . GLU A 1 89 ? -9.884 14.523 -9.231 1.00 62.53 89 GLU A O 1
ATOM 711 N N . VAL A 1 90 ? -8.843 13.088 -10.612 1.00 61.91 90 VAL A N 1
ATOM 712 C CA . VAL A 1 90 ? -8.784 11.966 -9.666 1.00 61.91 90 VAL A CA 1
ATOM 713 C C . VAL A 1 90 ? -7.840 12.290 -8.508 1.00 61.91 90 VAL A C 1
ATOM 715 O O . VAL A 1 90 ? -8.153 11.955 -7.376 1.00 61.91 90 VAL A O 1
ATOM 718 N N . MET A 1 91 ? -6.746 13.024 -8.741 1.00 66.12 91 MET A N 1
ATOM 719 C CA . MET A 1 91 ? -5.816 13.439 -7.683 1.00 66.12 91 MET A CA 1
ATOM 720 C C . MET A 1 91 ? -6.443 14.438 -6.698 1.00 66.12 91 MET A C 1
ATOM 722 O O . MET A 1 91 ? -6.231 14.339 -5.491 1.00 66.12 91 MET A O 1
ATOM 726 N N . SER A 1 92 ? -7.254 15.389 -7.178 1.00 71.25 92 SER A N 1
ATOM 727 C CA . SER A 1 92 ? -7.997 16.291 -6.281 1.00 71.25 92 SER A CA 1
ATOM 728 C C . SER A 1 92 ? -9.046 15.536 -5.460 1.00 71.25 92 SER A C 1
ATOM 730 O O . SER A 1 92 ? -9.223 15.818 -4.275 1.00 71.25 92 SER A O 1
ATOM 732 N N . THR A 1 93 ? -9.720 14.567 -6.080 1.00 70.81 93 THR A N 1
ATOM 733 C CA . THR A 1 93 ? -10.701 13.702 -5.410 1.00 70.81 93 THR A CA 1
ATOM 734 C C . THR A 1 93 ? -10.022 12.823 -4.364 1.00 70.81 93 THR A C 1
ATOM 736 O O . THR A 1 93 ? -10.448 12.797 -3.218 1.00 70.81 93 THR A O 1
ATOM 739 N N . TYR A 1 94 ? -8.883 12.235 -4.716 1.00 72.06 94 TYR A N 1
ATOM 740 C CA . TYR A 1 94 ? -8.040 11.453 -3.825 1.00 72.06 94 TYR A CA 1
ATOM 741 C C . TYR A 1 94 ? -7.617 12.232 -2.580 1.00 72.06 94 TYR A C 1
ATOM 743 O O . TYR A 1 94 ? -7.799 11.747 -1.473 1.00 72.06 94 TYR A O 1
ATOM 751 N N . MET A 1 95 ? -7.109 13.459 -2.736 1.00 79.06 95 MET A N 1
ATOM 752 C CA . MET A 1 95 ? -6.700 14.283 -1.592 1.00 79.06 95 MET A CA 1
ATOM 753 C C . MET A 1 95 ? -7.879 14.606 -0.663 1.00 79.06 95 MET A C 1
ATOM 755 O O . MET A 1 95 ? -7.723 14.641 0.556 1.00 79.06 95 MET A O 1
ATOM 759 N N . LYS A 1 96 ? -9.080 14.805 -1.223 1.00 82.25 96 LYS A N 1
ATOM 760 C CA . LYS A 1 96 ? -10.306 14.982 -0.429 1.00 82.25 96 LYS A CA 1
ATOM 761 C C . LYS A 1 96 ? -10.704 13.695 0.290 1.00 82.25 96 LYS A C 1
ATOM 763 O O . LYS A 1 96 ? -11.053 13.748 1.467 1.00 82.25 96 LYS A O 1
ATOM 768 N N . ASP A 1 97 ? -10.628 12.558 -0.390 1.00 78.56 97 ASP A N 1
ATOM 769 C CA . ASP A 1 97 ? -10.917 11.252 0.197 1.00 78.56 97 ASP A CA 1
ATOM 770 C C . ASP A 1 97 ? -9.889 10.881 1.275 1.00 78.56 97 ASP A C 1
ATOM 772 O O . ASP A 1 97 ? -10.256 10.257 2.267 1.00 78.56 97 ASP A O 1
ATOM 776 N N . ALA A 1 98 ? -8.635 11.323 1.136 1.00 80.88 98 ALA A N 1
ATOM 777 C CA . ALA A 1 98 ? -7.549 11.086 2.088 1.00 80.88 98 ALA A CA 1
ATOM 778 C C . ALA A 1 98 ? -7.781 11.887 3.363 1.00 80.88 98 ALA A C 1
ATOM 780 O O . ALA A 1 98 ? -7.763 11.333 4.459 1.00 80.88 98 ALA A O 1
ATOM 781 N N . ALA A 1 99 ? -8.109 13.171 3.207 1.00 87.69 99 ALA A N 1
ATOM 782 C CA . ALA A 1 99 ? -8.507 14.030 4.313 1.00 87.69 99 ALA A CA 1
ATOM 783 C C . ALA A 1 99 ? -9.742 13.478 5.043 1.00 87.69 99 ALA A C 1
ATOM 785 O O . ALA A 1 99 ? -9.791 13.468 6.272 1.00 87.69 99 ALA A O 1
ATOM 786 N N . LYS A 1 100 ? -10.727 12.959 4.298 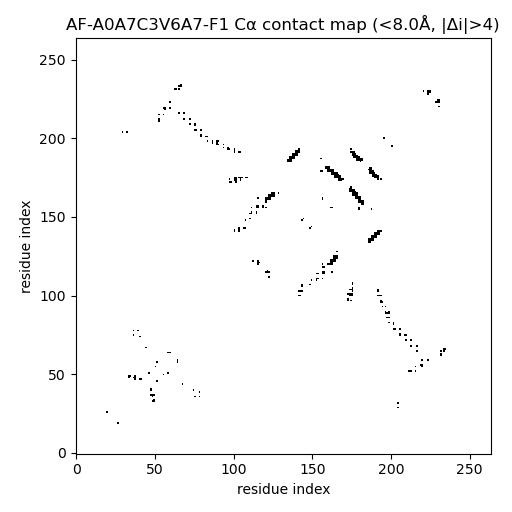1.00 88.50 100 LYS A N 1
ATOM 787 C CA . LYS A 1 100 ? -11.916 12.326 4.880 1.00 88.50 100 LYS A CA 1
ATOM 788 C C . LYS A 1 100 ? -11.575 11.027 5.614 1.00 88.50 100 LYS A C 1
ATOM 790 O O . LYS A 1 100 ? -12.080 10.799 6.710 1.00 88.50 100 LYS A O 1
ATOM 795 N N . ALA A 1 101 ? -10.731 10.177 5.034 1.00 87.31 101 ALA A N 1
ATOM 796 C CA . ALA A 1 101 ? -10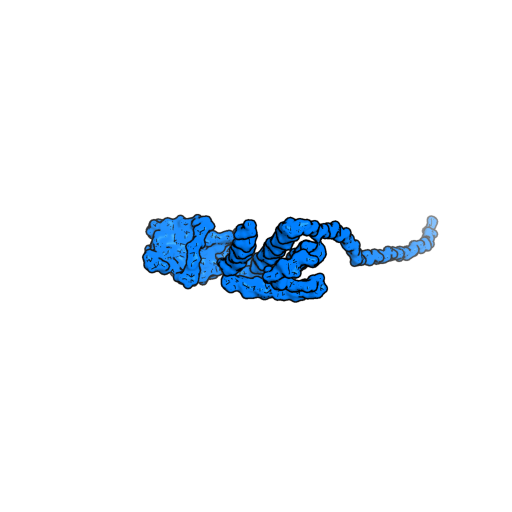.261 8.957 5.680 1.00 87.31 101 ALA A CA 1
ATOM 797 C C . ALA A 1 101 ? -9.487 9.281 6.967 1.00 87.31 101 ALA A C 1
ATOM 799 O O . ALA A 1 101 ? -9.705 8.629 7.984 1.00 87.31 101 ALA A O 1
ATOM 800 N N . GLU A 1 102 ? -8.659 10.326 6.963 1.00 92.88 102 GLU A N 1
ATOM 801 C CA . GLU A 1 102 ? -7.956 10.804 8.153 1.00 92.88 102 GLU A CA 1
ATOM 802 C C . GLU A 1 102 ? -8.931 11.292 9.237 1.00 92.88 102 GLU A C 1
ATOM 804 O O . GLU A 1 102 ? -8.768 10.973 10.416 1.00 92.88 102 GLU A O 1
ATOM 809 N N . GLU A 1 103 ? -9.973 12.036 8.862 1.00 94.50 103 GLU A N 1
ATOM 810 C CA . GLU A 1 103 ? -11.014 12.482 9.793 1.00 94.50 103 GLU A CA 1
ATOM 811 C C . GLU A 1 103 ? -11.743 11.294 10.439 1.00 94.50 103 GLU A C 1
ATOM 813 O O . GLU A 1 103 ? -11.865 11.227 11.666 1.00 94.50 103 GLU A O 1
ATOM 818 N N . VAL A 1 104 ? -12.151 10.312 9.630 1.00 93.62 104 VAL A N 1
ATOM 819 C CA . VAL A 1 104 ? -12.763 9.067 10.116 1.00 93.62 104 VAL A CA 1
ATOM 820 C C . VAL A 1 104 ? -11.787 8.308 11.017 1.00 93.62 104 VAL A C 1
ATOM 822 O O . VAL A 1 104 ? -12.173 7.848 12.093 1.00 93.62 104 VAL A O 1
ATOM 825 N N . ALA A 1 105 ? -10.511 8.218 10.635 1.00 95.12 105 ALA A N 1
ATOM 826 C CA . ALA A 1 105 ? -9.483 7.562 11.431 1.00 95.12 105 ALA A CA 1
ATOM 827 C C . ALA A 1 105 ? -9.319 8.223 12.806 1.00 95.12 105 ALA A C 1
ATOM 829 O O . ALA A 1 105 ? -9.289 7.519 13.812 1.00 95.12 105 ALA A O 1
ATOM 830 N N . LYS A 1 106 ? -9.313 9.559 12.879 1.00 96.56 106 LYS A N 1
ATOM 831 C CA . LYS A 1 106 ? -9.264 10.307 14.149 1.00 96.56 106 LYS A CA 1
ATOM 832 C C . LYS A 1 106 ? -10.471 10.011 15.042 1.00 96.56 106 LYS A C 1
ATOM 834 O O . LYS A 1 106 ? -10.325 9.902 16.262 1.00 96.56 106 LYS A O 1
ATOM 839 N N . GLN A 1 107 ? -11.663 9.870 14.460 1.00 97.31 107 GLN A N 1
ATOM 840 C CA . GLN A 1 107 ? -12.880 9.533 15.207 1.00 97.31 107 GLN A CA 1
ATOM 841 C C . GLN A 1 107 ? -12.817 8.108 15.778 1.00 97.31 107 GLN A C 1
ATOM 843 O O . GLN A 1 107 ? -13.055 7.923 16.974 1.00 97.31 107 GLN A O 1
ATOM 848 N N . PHE A 1 108 ? -12.424 7.121 14.965 1.00 97.62 108 PHE A N 1
ATOM 849 C CA . PHE A 1 108 ? -12.206 5.746 15.430 1.00 97.62 108 PHE A CA 1
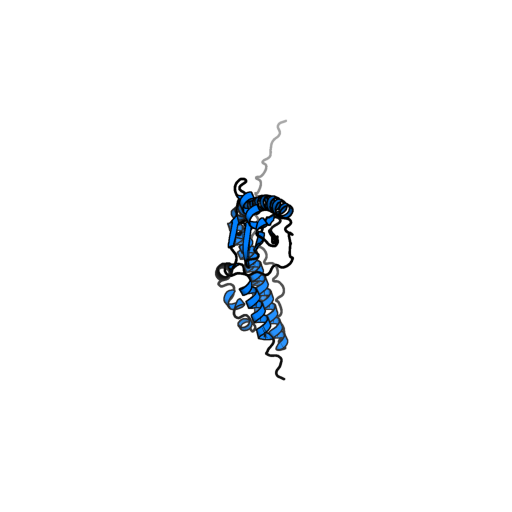ATOM 850 C C . PHE A 1 108 ? -11.113 5.675 16.501 1.00 97.62 108 PHE A C 1
ATOM 852 O O . PHE A 1 108 ? -11.350 5.106 17.564 1.00 97.62 108 PHE A O 1
ATOM 859 N N . GLU A 1 109 ? -9.960 6.307 16.275 1.00 97.69 109 GLU A N 1
ATOM 860 C CA . GLU A 1 109 ? -8.836 6.347 17.215 1.00 97.69 109 GLU A CA 1
ATOM 861 C C . GLU A 1 109 ? -9.260 6.875 18.587 1.00 97.69 109 GLU A C 1
ATOM 863 O O . GLU A 1 109 ? -8.964 6.266 19.616 1.00 97.69 109 GLU A O 1
ATOM 868 N N . LYS A 1 110 ? -10.008 7.985 18.622 1.00 97.69 110 LYS A N 1
ATOM 869 C CA . LYS A 1 110 ? -10.514 8.565 19.872 1.00 97.69 110 LYS A CA 1
ATOM 870 C C . LYS A 1 110 ? -11.351 7.560 20.664 1.00 97.69 110 LYS A C 1
ATOM 872 O O . LYS A 1 110 ? -11.195 7.454 21.883 1.00 97.69 110 LYS A O 1
ATOM 877 N N . VAL A 1 111 ? -12.240 6.835 19.988 1.00 98.06 111 VAL A N 1
ATOM 878 C CA . VAL A 1 111 ? -13.148 5.887 20.641 1.00 98.06 111 VAL A CA 1
ATOM 879 C C . VAL A 1 111 ? -12.433 4.599 21.033 1.00 98.06 111 VAL A C 1
ATOM 881 O O . VAL A 1 111 ? -12.609 4.150 22.162 1.00 98.06 111 VAL A O 1
ATOM 884 N N . ILE A 1 112 ? -11.545 4.073 20.188 1.00 98.19 112 ILE A N 1
ATOM 885 C CA . ILE A 1 112 ? -10.689 2.920 20.503 1.00 98.19 112 ILE A CA 1
ATOM 886 C C . ILE A 1 112 ? -9.822 3.215 21.729 1.00 98.19 112 ILE A C 1
ATOM 888 O O . ILE A 1 112 ? -9.790 2.413 22.660 1.00 98.19 112 ILE A O 1
ATOM 892 N N . ASN A 1 113 ? -9.191 4.390 21.786 1.00 97.88 113 ASN A N 1
ATOM 893 C CA . ASN A 1 113 ? -8.383 4.809 22.932 1.00 97.88 113 ASN A CA 1
ATOM 894 C C . ASN A 1 113 ? -9.212 4.880 24.221 1.00 97.88 113 ASN A C 1
ATOM 896 O O . ASN A 1 113 ? -8.769 4.431 25.282 1.00 97.88 113 ASN A O 1
ATOM 900 N N . SER A 1 114 ? -10.430 5.421 24.137 1.00 97.94 114 SER A N 1
ATOM 901 C CA . SER A 1 114 ? -11.350 5.503 25.274 1.00 97.94 114 SER A CA 1
ATOM 902 C C . SER A 1 114 ? -11.804 4.117 25.750 1.00 97.94 114 SER A C 1
ATOM 904 O O . SER A 1 114 ? -11.748 3.821 26.949 1.00 97.94 114 SER A O 1
ATOM 906 N N . ALA A 1 115 ? -12.206 3.250 24.821 1.00 98.00 115 ALA A N 1
ATOM 907 C CA . ALA A 1 115 ? -12.642 1.887 25.099 1.00 98.00 115 ALA A CA 1
ATOM 908 C C . ALA A 1 115 ? -11.506 1.053 25.706 1.00 98.00 115 ALA A C 1
ATOM 910 O O . ALA A 1 115 ? -11.683 0.430 26.752 1.00 98.00 115 ALA A O 1
ATOM 911 N N . ALA A 1 116 ? -10.306 1.102 25.115 1.00 97.88 116 ALA A N 1
ATOM 912 C CA . ALA A 1 116 ? -9.144 0.345 25.578 1.00 97.88 116 ALA A CA 1
ATOM 913 C C . ALA A 1 116 ? -8.726 0.777 26.984 1.00 97.88 116 ALA A C 1
ATOM 915 O O . ALA A 1 116 ? -8.503 -0.067 27.853 1.00 97.88 116 ALA A O 1
ATOM 916 N N . LYS A 1 117 ? -8.721 2.088 27.254 1.00 97.62 117 LYS A N 1
ATOM 917 C CA . LYS A 1 117 ? -8.470 2.627 28.594 1.00 97.62 117 LYS A CA 1
ATOM 918 C C . LYS A 1 117 ? -9.492 2.122 29.614 1.00 97.62 117 LYS A C 1
ATOM 920 O O . LYS A 1 117 ? -9.110 1.726 30.714 1.00 97.62 117 LYS A O 1
ATOM 925 N N . SER A 1 118 ? -10.773 2.115 29.250 1.00 97.12 118 SER A N 1
ATOM 926 C CA . SER A 1 118 ? -11.867 1.684 30.131 1.00 97.12 118 SER A CA 1
ATOM 927 C C . SER A 1 118 ? -11.806 0.179 30.420 1.00 97.12 118 SER A C 1
ATOM 929 O O . SER A 1 118 ? -11.941 -0.239 31.569 1.00 97.12 118 SER A O 1
ATOM 931 N N . ALA A 1 119 ? -11.505 -0.625 29.398 1.00 97.06 119 ALA A N 1
ATOM 932 C CA . ALA A 1 119 ? -11.335 -2.075 29.483 1.00 97.06 119 ALA A CA 1
ATOM 933 C C . ALA A 1 119 ? -9.940 -2.513 29.978 1.00 97.06 119 ALA A C 1
ATOM 935 O O . ALA A 1 119 ? -9.677 -3.712 30.089 1.00 97.06 119 ALA A O 1
ATOM 936 N N . LYS A 1 120 ? -9.044 -1.559 30.279 1.00 97.56 120 LYS A N 1
ATOM 937 C CA . LYS A 1 120 ? -7.644 -1.789 30.681 1.00 97.56 120 LYS A CA 1
ATOM 938 C C . LYS A 1 120 ? -6.869 -2.669 29.688 1.00 97.56 120 LYS A C 1
ATOM 940 O O . LYS A 1 120 ? -6.058 -3.502 30.091 1.00 97.56 120 LYS A O 1
ATOM 945 N N . LYS A 1 121 ? -7.123 -2.487 28.393 1.00 97.31 121 LYS A N 1
ATOM 946 C CA . LYS A 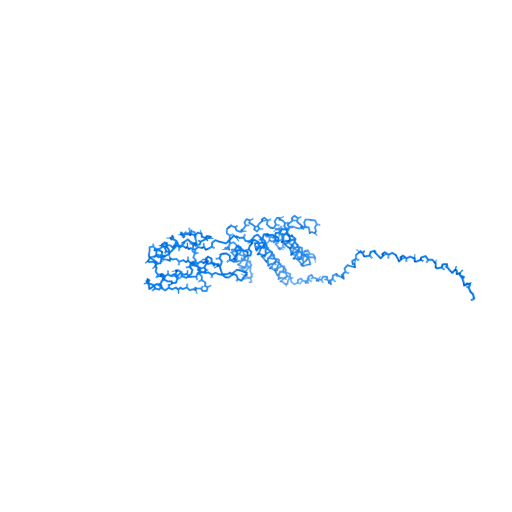1 121 ? -6.411 -3.161 27.303 1.00 97.31 121 LYS A CA 1
ATOM 947 C C . LYS A 1 121 ? -5.232 -2.298 26.854 1.00 97.31 121 LYS A C 1
ATOM 949 O O . LYS A 1 121 ? -5.422 -1.099 26.641 1.00 97.31 121 LYS A O 1
ATOM 954 N N . PRO A 1 122 ? -4.022 -2.860 26.712 1.00 97.44 122 PRO A N 1
ATOM 955 C CA . PRO A 1 122 ? -2.904 -2.111 26.164 1.00 97.44 122 PRO A CA 1
ATOM 956 C C . PRO A 1 122 ? -3.111 -1.874 24.664 1.00 97.44 122 PRO A C 1
ATOM 958 O O . PRO A 1 122 ? -3.685 -2.711 23.965 1.00 97.44 122 PRO A O 1
ATOM 961 N N . ILE A 1 123 ? -2.611 -0.736 24.188 1.00 97.69 123 ILE A N 1
ATOM 962 C CA . ILE A 1 123 ? -2.516 -0.412 22.765 1.00 97.69 123 ILE A CA 1
ATOM 963 C C . ILE A 1 123 ? -1.044 -0.504 22.379 1.00 97.69 123 ILE A C 1
ATOM 965 O O . ILE A 1 123 ? -0.190 0.072 23.056 1.00 97.69 123 ILE A O 1
ATOM 969 N N . VAL A 1 124 ? -0.749 -1.255 21.323 1.00 96.00 124 VAL A N 1
ATOM 970 C CA . VAL A 1 124 ? 0.606 -1.507 20.832 1.00 96.00 124 VAL A CA 1
ATOM 971 C C . VAL A 1 124 ? 0.711 -0.994 19.401 1.00 96.00 124 VAL A C 1
ATOM 973 O O . VAL A 1 124 ? -0.098 -1.371 18.560 1.00 96.00 124 VAL A O 1
ATOM 976 N N . SER A 1 125 ? 1.729 -0.180 19.122 1.00 92.94 125 SER A N 1
ATOM 977 C CA . SER A 1 125 ? 2.042 0.333 17.781 1.00 92.94 125 SER A CA 1
ATOM 978 C C . SER A 1 125 ? 3.369 -0.268 17.306 1.00 92.94 125 SER A C 1
ATOM 980 O O . SER A 1 125 ? 4.430 0.316 17.542 1.00 92.94 125 SER A O 1
ATOM 982 N N . PRO A 1 126 ? 3.360 -1.492 16.751 1.00 78.50 126 PRO A N 1
ATOM 983 C CA . PRO A 1 126 ? 4.582 -2.182 16.361 1.00 78.50 126 PRO A CA 1
ATOM 984 C C . PRO A 1 126 ? 5.219 -1.549 15.116 1.00 78.50 126 PRO A C 1
ATOM 986 O O . PRO A 1 126 ? 4.525 -1.098 14.213 1.00 78.50 126 PRO A O 1
ATOM 989 N N . ILE A 1 127 ? 6.553 -1.594 15.036 1.00 70.62 127 ILE A N 1
ATOM 990 C CA . ILE A 1 127 ? 7.298 -1.203 13.823 1.00 70.62 127 ILE A CA 1
ATOM 991 C C . ILE A 1 127 ? 7.044 -2.211 12.691 1.00 70.62 127 ILE A C 1
ATOM 993 O O . ILE A 1 127 ? 6.935 -1.837 11.529 1.00 70.62 127 ILE A O 1
ATOM 997 N N . VAL A 1 128 ? 6.950 -3.498 13.040 1.00 67.69 128 VAL A N 1
ATOM 998 C CA . VAL A 1 128 ? 6.668 -4.594 12.108 1.00 67.69 128 VAL A CA 1
ATOM 999 C C . VAL A 1 128 ? 5.550 -5.447 12.687 1.00 67.69 128 VAL A C 1
ATOM 1001 O O . VAL A 1 128 ? 5.644 -5.915 13.823 1.00 67.69 128 VAL A O 1
ATOM 1004 N N . PHE A 1 129 ? 4.509 -5.674 11.892 1.00 70.25 129 PHE A N 1
ATOM 1005 C CA . PHE A 1 129 ? 3.371 -6.508 12.251 1.00 70.25 129 PHE A CA 1
ATOM 1006 C C . PHE A 1 129 ? 3.163 -7.569 11.170 1.00 70.25 129 PHE A C 1
ATOM 1008 O O . PHE A 1 129 ? 2.608 -7.290 10.113 1.00 70.25 129 PHE A O 1
ATOM 1015 N N . VAL A 1 130 ? 3.667 -8.780 11.423 1.00 73.12 130 VAL A N 1
ATOM 1016 C CA . VAL A 1 130 ? 3.521 -9.919 10.508 1.00 73.12 130 VAL A CA 1
ATOM 1017 C C . VAL A 1 130 ? 2.269 -10.691 10.890 1.00 73.12 130 VAL A C 1
ATOM 1019 O O . VAL A 1 130 ? 2.138 -11.137 12.032 1.00 73.12 130 VAL A O 1
ATOM 1022 N N . ARG A 1 131 ? 1.354 -10.853 9.937 1.00 72.00 131 ARG A N 1
ATOM 1023 C CA . ARG A 1 131 ? 0.080 -11.543 10.138 1.00 72.00 131 ARG A CA 1
ATOM 1024 C C . ARG A 1 131 ? -0.377 -12.206 8.843 1.00 72.00 131 ARG A C 1
ATOM 1026 O O . ARG A 1 131 ? 0.045 -11.805 7.762 1.00 72.00 131 ARG A O 1
ATOM 1033 N N . LYS A 1 132 ? -1.267 -13.181 8.974 1.00 76.50 132 LYS A N 1
ATOM 1034 C CA . LYS A 1 132 ? -1.990 -13.785 7.858 1.00 76.50 132 LYS A CA 1
ATOM 1035 C C . LYS A 1 132 ? -3.342 -13.096 7.714 1.00 76.50 132 LYS A C 1
ATOM 1037 O O . LYS A 1 132 ? -4.262 -13.390 8.468 1.00 76.50 132 LYS A O 1
ATOM 1042 N N . GLU A 1 133 ? -3.426 -12.096 6.839 1.00 69.06 133 GLU A N 1
ATOM 1043 C CA . GLU A 1 133 ? -4.640 -11.270 6.708 1.00 69.06 133 GLU A CA 1
ATOM 1044 C C . GLU A 1 133 ? -5.847 -12.042 6.156 1.00 69.06 133 GLU A C 1
ATOM 1046 O O . GLU A 1 133 ? -6.983 -11.627 6.354 1.00 69.06 133 GLU A O 1
ATOM 1051 N N . ASP A 1 134 ? -5.609 -13.159 5.475 1.00 74.81 134 ASP A N 1
ATOM 1052 C CA . ASP A 1 134 ? -6.623 -14.051 4.914 1.00 74.81 134 ASP A CA 1
ATOM 1053 C C . ASP A 1 134 ? -7.404 -14.833 5.983 1.00 74.81 134 ASP A C 1
ATOM 1055 O O . ASP A 1 134 ? -8.522 -15.283 5.733 1.00 74.81 134 ASP A O 1
ATOM 1059 N N . GLU A 1 135 ? -6.848 -14.962 7.190 1.00 77.56 135 GLU A N 1
ATOM 1060 C CA . GLU A 1 135 ? -7.492 -15.628 8.331 1.00 77.56 135 GLU A CA 1
ATOM 1061 C C . GLU A 1 135 ? -8.313 -14.649 9.207 1.00 77.56 135 GLU A C 1
ATOM 1063 O O . GLU A 1 135 ? -8.965 -15.057 10.173 1.00 77.56 135 GLU A O 1
ATOM 1068 N N . ASP A 1 136 ? -8.310 -13.357 8.869 1.00 82.12 136 ASP A N 1
ATOM 1069 C CA . ASP A 1 136 ? -8.888 -12.275 9.661 1.00 82.12 136 ASP A CA 1
ATOM 1070 C C . ASP A 1 136 ? -10.300 -11.860 9.218 1.00 82.12 136 ASP A C 1
ATOM 1072 O O . ASP A 1 136 ? -10.622 -11.776 8.034 1.00 82.12 136 ASP A O 1
ATOM 1076 N N . GLU A 1 137 ? -11.141 -11.477 10.182 1.00 86.12 137 GLU A N 1
ATOM 1077 C CA . GLU A 1 137 ? -12.410 -10.800 9.896 1.00 86.12 137 GLU A CA 1
ATOM 1078 C C . GLU A 1 137 ? -12.163 -9.286 9.786 1.00 86.12 137 GLU A C 1
ATOM 1080 O O . GLU A 1 137 ? -12.051 -8.576 10.792 1.00 86.12 137 GLU A O 1
ATOM 1085 N N . ILE A 1 138 ? -12.036 -8.791 8.552 1.00 86.94 138 ILE A N 1
ATOM 1086 C CA . ILE A 1 138 ? -11.693 -7.391 8.268 1.00 86.94 138 ILE A CA 1
ATOM 1087 C C . ILE A 1 138 ? -12.951 -6.580 7.942 1.00 86.94 138 ILE A C 1
ATOM 1089 O O . ILE A 1 138 ? -13.688 -6.876 7.001 1.00 86.94 138 ILE A O 1
ATOM 1093 N N . LEU A 1 139 ? -13.165 -5.504 8.696 1.00 86.56 139 LEU A N 1
ATOM 1094 C CA . LEU A 1 139 ? -14.225 -4.526 8.485 1.00 86.56 139 LEU A CA 1
ATOM 1095 C C . LEU A 1 139 ? -13.650 -3.276 7.819 1.00 86.56 139 LEU A C 1
ATOM 1097 O O . LEU A 1 139 ? -12.901 -2.514 8.433 1.00 86.56 139 LEU A O 1
ATOM 1101 N N . PHE A 1 140 ? -14.042 -3.043 6.569 1.00 84.69 140 PHE A N 1
ATOM 1102 C CA . PHE A 1 140 ? -13.717 -1.814 5.852 1.00 84.69 140 PHE A CA 1
ATOM 1103 C C . PHE A 1 140 ? -14.757 -0.734 6.154 1.00 84.69 140 PHE A C 1
ATOM 1105 O O . PHE A 1 140 ? -15.948 -0.918 5.898 1.00 84.69 140 PHE A O 1
ATOM 1112 N N . VAL A 1 141 ? -14.313 0.407 6.681 1.00 85.88 141 VAL A N 1
ATOM 1113 C CA . VAL A 1 141 ? -15.189 1.518 7.087 1.00 85.88 141 VAL A CA 1
ATOM 1114 C C . VAL A 1 141 ? -14.803 2.808 6.376 1.00 85.88 141 VAL A C 1
ATOM 1116 O O . VAL A 1 141 ? -13.640 3.167 6.332 1.00 85.88 141 VAL A O 1
ATOM 1119 N N . ASN A 1 142 ? -15.763 3.544 5.828 1.00 86.56 142 ASN A N 1
ATOM 1120 C CA . ASN A 1 142 ? -15.517 4.825 5.142 1.00 86.56 142 ASN A CA 1
ATOM 1121 C C . ASN A 1 142 ? -16.209 6.019 5.823 1.00 86.56 142 ASN A C 1
ATOM 1123 O O . ASN A 1 142 ? -16.195 7.142 5.313 1.00 86.56 142 ASN A O 1
ATOM 1127 N N . LYS A 1 143 ? -16.858 5.762 6.961 1.00 91.19 143 LYS A N 1
ATOM 1128 C CA . LYS A 1 143 ? -17.529 6.745 7.804 1.00 91.19 143 LYS A CA 1
ATOM 1129 C C . LYS A 1 143 ? -17.499 6.285 9.256 1.00 91.19 143 LYS A C 1
ATOM 1131 O O . LYS A 1 143 ? -17.477 5.084 9.528 1.00 91.19 143 LYS A O 1
ATOM 1136 N N . PHE A 1 144 ? -17.552 7.245 10.168 1.00 94.62 144 PHE A N 1
ATOM 1137 C CA . PHE A 1 144 ? -17.851 6.997 11.569 1.00 94.62 144 PHE A CA 1
ATOM 1138 C C . PHE A 1 144 ? -19.337 7.260 11.809 1.00 94.62 144 PHE A C 1
ATOM 1140 O O . PHE A 1 144 ? -19.860 8.297 11.405 1.00 94.62 144 PHE A O 1
ATOM 1147 N N . ASP A 1 145 ? -20.020 6.313 12.436 1.00 95.75 145 ASP A N 1
ATOM 1148 C CA . ASP A 1 145 ? -21.433 6.419 12.769 1.00 95.75 145 ASP A CA 1
ATOM 1149 C C . ASP A 1 145 ? -21.562 6.508 14.290 1.00 95.75 145 ASP A C 1
ATOM 1151 O O . ASP A 1 145 ? -21.174 5.582 15.004 1.00 95.75 145 ASP A O 1
ATOM 1155 N N . GLU A 1 146 ? -22.050 7.643 14.793 1.00 94.94 146 GLU A N 1
ATOM 1156 C CA . GLU A 1 146 ? -22.040 7.948 16.231 1.00 94.94 146 GLU A CA 1
ATOM 1157 C C . GLU A 1 146 ? -22.873 6.960 17.064 1.00 94.94 146 GLU A C 1
ATOM 1159 O O . GLU A 1 146 ? -22.576 6.751 18.241 1.00 94.94 146 GLU A O 1
ATOM 1164 N N . ASP A 1 147 ? -23.856 6.291 16.454 1.00 93.44 147 ASP A N 1
ATOM 1165 C CA . ASP A 1 147 ? -24.746 5.355 17.139 1.00 93.44 147 ASP A CA 1
ATOM 1166 C C . ASP A 1 147 ? -24.220 3.915 17.154 1.00 93.44 147 ASP A C 1
ATOM 1168 O O . ASP A 1 147 ? -24.497 3.160 18.101 1.00 93.44 147 ASP A O 1
ATOM 1172 N N . THR A 1 148 ? -23.510 3.504 16.100 1.00 95.75 148 THR A N 1
ATOM 1173 C CA . THR A 1 148 ? -23.102 2.106 15.880 1.00 95.75 148 THR A CA 1
ATOM 1174 C C . THR A 1 148 ? -21.603 1.876 16.041 1.00 95.75 148 THR A C 1
ATOM 1176 O O . THR A 1 148 ? -21.223 0.881 16.665 1.00 95.75 148 THR A O 1
ATOM 1179 N N . SER A 1 149 ? -20.748 2.791 15.568 1.00 96.62 149 SER A N 1
ATOM 1180 C CA . SER A 1 149 ? -19.291 2.637 15.648 1.00 96.62 149 SER A CA 1
ATOM 1181 C C . SER A 1 149 ? -18.796 2.485 17.092 1.00 96.62 149 SER A C 1
ATOM 1183 O O . SER A 1 149 ? -18.033 1.548 17.334 1.00 96.62 149 SER A O 1
ATOM 1185 N N . PRO A 1 150 ? -19.237 3.294 18.084 1.00 97.75 150 PRO A N 1
ATOM 1186 C CA . PRO A 1 150 ? -18.804 3.106 19.468 1.00 97.75 150 PRO A CA 1
ATOM 1187 C C . PRO A 1 150 ? -19.168 1.740 20.045 1.00 97.75 150 PRO A C 1
ATOM 1189 O O . PRO A 1 150 ? -18.321 1.088 20.645 1.00 97.75 150 PRO A O 1
ATOM 1192 N N . LYS A 1 151 ? -20.394 1.261 19.801 1.00 96.56 151 LYS A N 1
ATOM 1193 C CA . LYS A 1 151 ? -20.863 -0.038 20.312 1.00 96.56 151 LYS A CA 1
ATOM 1194 C C . LYS A 1 151 ? -20.058 -1.199 19.735 1.00 96.56 151 LYS A C 1
ATOM 1196 O O . LYS A 1 151 ? -19.724 -2.136 20.457 1.00 96.56 151 LYS A O 1
ATOM 1201 N N . LEU A 1 152 ? -19.749 -1.134 18.440 1.00 96.25 152 LEU A N 1
ATOM 1202 C CA . LEU A 1 152 ? -18.889 -2.115 17.787 1.00 96.25 152 LEU A CA 1
ATOM 1203 C C . LEU A 1 152 ? -17.481 -2.090 18.396 1.00 96.25 152 LEU A C 1
ATOM 1205 O O . LEU A 1 152 ? -16.965 -3.141 18.767 1.00 96.25 152 LEU A O 1
ATOM 1209 N N . ILE A 1 153 ? -16.875 -0.906 18.525 1.00 97.75 153 ILE A N 1
ATOM 1210 C CA . ILE A 1 153 ? -15.530 -0.748 19.094 1.00 97.75 153 ILE A CA 1
ATOM 1211 C C . ILE A 1 153 ? -15.481 -1.284 20.528 1.00 97.75 153 ILE A C 1
ATOM 1213 O O . ILE A 1 153 ? -14.582 -2.057 20.850 1.00 97.75 153 ILE A O 1
ATOM 1217 N N . ASP A 1 154 ? -16.460 -0.945 21.367 1.00 97.00 154 ASP A N 1
ATOM 1218 C CA . ASP A 1 154 ? -16.545 -1.434 22.745 1.00 97.00 154 ASP A CA 1
ATOM 1219 C C . ASP A 1 154 ? -16.627 -2.965 22.795 1.00 97.00 154 ASP A C 1
ATOM 1221 O O . ASP A 1 154 ? -15.944 -3.597 23.607 1.00 97.00 154 ASP A O 1
ATOM 1225 N N . ALA A 1 155 ? -17.412 -3.582 21.904 1.00 95.44 155 ALA A N 1
ATOM 1226 C CA . ALA A 1 155 ? -17.516 -5.035 21.807 1.00 95.44 155 ALA A CA 1
ATOM 1227 C C . ALA A 1 155 ? -16.195 -5.687 21.362 1.00 95.44 155 ALA A C 1
ATOM 1229 O O . ALA A 1 155 ? -15.792 -6.707 21.924 1.00 95.44 155 ALA A O 1
ATOM 1230 N N . LEU A 1 156 ? -15.497 -5.103 20.384 1.00 96.50 156 LEU A N 1
ATOM 1231 C CA . LEU A 1 156 ? -14.204 -5.605 19.909 1.00 96.50 156 LEU A CA 1
ATOM 1232 C C . LEU A 1 156 ? -13.124 -5.489 20.990 1.00 96.50 156 LEU A C 1
ATOM 1234 O O . LEU A 1 156 ? -12.432 -6.461 21.288 1.00 96.50 156 LEU A O 1
ATOM 1238 N N . VAL A 1 157 ? -13.021 -4.322 21.625 1.00 97.31 157 VAL A N 1
ATOM 1239 C CA . VAL A 1 157 ? -12.024 -4.040 22.662 1.00 97.31 157 VAL A CA 1
ATOM 1240 C C . VAL A 1 157 ? -12.264 -4.862 23.929 1.00 97.31 157 VAL A C 1
ATOM 1242 O O . VAL A 1 157 ? -11.317 -5.332 24.556 1.00 97.31 157 VAL A O 1
ATOM 1245 N N . SER A 1 158 ? -13.521 -5.075 24.321 1.00 95.12 158 SER A N 1
ATOM 1246 C CA . SER A 1 158 ? -13.830 -5.869 25.518 1.00 95.12 158 SER A CA 1
ATOM 1247 C C . SER A 1 158 ? -13.366 -7.322 25.383 1.00 95.12 158 SER A C 1
ATOM 1249 O O . SER A 1 158 ? -12.894 -7.913 26.358 1.00 95.12 158 SER A O 1
ATOM 1251 N N . ASN A 1 159 ? -13.454 -7.875 24.170 1.00 94.19 159 ASN A N 1
ATOM 1252 C CA . ASN A 1 159 ? -13.111 -9.266 23.883 1.00 94.19 159 ASN A CA 1
ATOM 1253 C C . ASN A 1 159 ? -11.638 -9.477 23.503 1.00 94.19 159 ASN A C 1
ATOM 1255 O O . ASN A 1 159 ? -11.149 -10.600 23.597 1.00 94.19 159 ASN A O 1
ATOM 1259 N N . CYS A 1 160 ? -10.910 -8.432 23.102 1.00 96.19 160 CYS A N 1
ATOM 1260 C CA . CYS A 1 160 ? -9.526 -8.591 22.668 1.00 96.19 160 CYS A CA 1
ATOM 1261 C C . CYS A 1 160 ? -8.542 -8.768 23.837 1.00 96.19 160 CYS A C 1
ATOM 1263 O O . CYS A 1 160 ? -8.812 -8.412 24.988 1.00 96.19 160 CYS A O 1
ATOM 1265 N N . LEU A 1 161 ? -7.361 -9.310 23.549 1.00 95.44 161 LEU A N 1
ATOM 1266 C CA . LEU A 1 161 ? -6.235 -9.358 24.485 1.00 95.44 161 LEU A CA 1
ATOM 1267 C C . LEU A 1 161 ? -5.567 -7.982 24.619 1.00 95.44 161 LEU A C 1
ATOM 1269 O O . LEU A 1 161 ? -5.255 -7.535 25.723 1.00 95.44 161 LEU A O 1
ATOM 1273 N N . PHE A 1 162 ? -5.372 -7.315 23.487 1.00 96.25 162 PHE A N 1
ATOM 1274 C CA . PHE A 1 162 ? -4.783 -5.989 23.328 1.00 96.25 162 PHE A CA 1
ATOM 1275 C C . PHE A 1 162 ? -5.287 -5.377 22.017 1.00 96.25 162 PHE A C 1
ATOM 1277 O O . PHE A 1 162 ? -5.968 -6.047 21.242 1.00 96.25 162 PHE A O 1
ATOM 1284 N N . VAL A 1 163 ? -4.978 -4.110 21.766 1.00 97.56 163 VAL A N 1
ATOM 1285 C CA . VAL A 1 163 ? -5.245 -3.467 20.474 1.00 97.56 163 VAL A CA 1
ATOM 1286 C C . VAL A 1 163 ? -3.917 -3.249 19.765 1.00 97.56 163 VAL A C 1
ATOM 1288 O O . VAL A 1 163 ? -2.982 -2.717 20.361 1.00 97.56 163 VAL A O 1
ATOM 1291 N N . VAL A 1 164 ? -3.826 -3.651 18.502 1.00 96.06 164 VAL A N 1
ATOM 1292 C CA . VAL A 1 164 ? -2.708 -3.277 17.630 1.00 96.06 164 VAL A CA 1
ATOM 1293 C C . VAL A 1 164 ? -3.136 -2.072 16.816 1.00 96.06 164 VAL A C 1
ATOM 1295 O O . VAL A 1 164 ? -4.105 -2.165 16.067 1.00 96.06 164 VAL A O 1
ATOM 1298 N N . ASP A 1 165 ? -2.421 -0.962 16.951 1.00 94.75 165 ASP A N 1
ATOM 1299 C CA . ASP A 1 165 ? -2.526 0.163 16.028 1.00 94.75 165 ASP A CA 1
ATOM 1300 C C . ASP A 1 165 ? -1.476 -0.013 14.926 1.00 94.75 165 ASP A C 1
ATOM 1302 O O . ASP A 1 165 ? -0.279 0.165 15.155 1.00 94.75 165 ASP A O 1
ATOM 1306 N N . ALA A 1 166 ? -1.945 -0.413 13.747 1.00 87.50 166 ALA A N 1
ATOM 1307 C CA . ALA A 1 166 ? -1.156 -0.585 12.530 1.00 87.50 166 ALA A CA 1
ATOM 1308 C C . ALA A 1 166 ? -1.440 0.543 11.520 1.00 87.50 166 ALA A C 1
ATOM 1310 O O . ALA A 1 166 ? -1.271 0.360 10.310 1.00 87.50 166 ALA A O 1
ATOM 1311 N N . SER A 1 167 ? -1.940 1.687 12.000 1.00 88.06 167 SER A N 1
ATOM 1312 C CA . SER A 1 167 ? -2.202 2.854 11.162 1.00 88.06 167 SER A CA 1
ATOM 1313 C C . SER A 1 167 ? -0.916 3.346 10.504 1.00 88.06 167 SER A C 1
ATOM 1315 O O . SER A 1 167 ? 0.162 3.304 11.097 1.00 88.06 167 SER A O 1
ATOM 1317 N N . MET A 1 168 ? -1.041 3.854 9.283 1.00 80.25 168 MET A N 1
ATOM 1318 C CA . MET A 1 168 ? 0.085 4.319 8.470 1.00 80.25 168 MET A CA 1
ATOM 1319 C C . MET A 1 168 ? -0.172 5.717 7.926 1.00 80.25 168 MET A C 1
ATOM 1321 O O . MET A 1 168 ? -1.321 6.139 7.808 1.00 80.25 168 MET A O 1
ATOM 1325 N N . GLU A 1 169 ? 0.895 6.425 7.581 1.00 77.06 169 GLU A N 1
ATOM 1326 C CA . GLU A 1 169 ? 0.818 7.715 6.903 1.00 77.06 169 GLU A CA 1
ATOM 1327 C C . GLU A 1 169 ? 0.968 7.508 5.391 1.00 77.06 169 GLU A C 1
ATOM 1329 O O . GLU A 1 169 ? 1.897 6.839 4.941 1.00 77.06 169 GLU A O 1
ATOM 1334 N N . VAL A 1 170 ? 0.039 8.060 4.613 1.00 66.69 170 VAL A N 1
ATOM 1335 C CA . VAL A 1 170 ? 0.023 8.013 3.146 1.00 66.69 170 VAL A CA 1
ATOM 1336 C C . VAL A 1 170 ? -0.164 9.439 2.643 1.00 66.69 170 VAL A C 1
ATOM 1338 O O . VAL A 1 170 ? -1.171 10.071 2.949 1.00 66.69 170 VAL A O 1
ATOM 1341 N N . ASP A 1 171 ? 0.817 9.964 1.905 1.00 69.56 171 ASP A N 1
ATOM 1342 C CA . ASP A 1 171 ? 0.802 11.332 1.361 1.00 69.56 171 ASP A CA 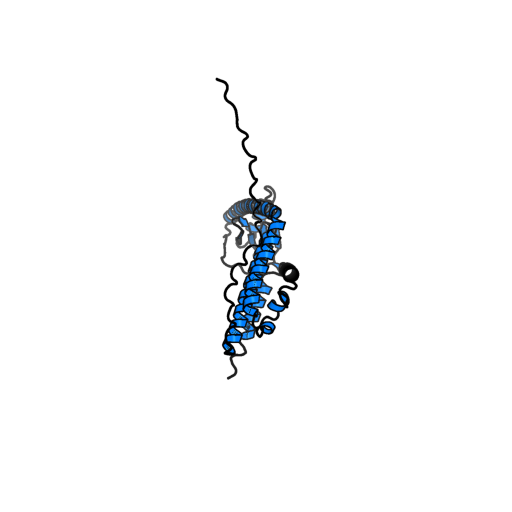1
ATOM 1343 C C . ASP A 1 171 ? 0.500 12.431 2.406 1.00 69.56 171 ASP A C 1
ATOM 1345 O O . ASP A 1 171 ? -0.151 13.431 2.105 1.00 69.56 171 ASP A O 1
ATOM 1349 N N . GLY A 1 172 ? 0.964 12.246 3.648 1.00 74.94 172 GLY A N 1
ATOM 1350 C CA . GLY A 1 172 ? 0.722 13.172 4.762 1.00 74.94 172 GLY A CA 1
ATOM 1351 C C . GLY A 1 172 ? -0.589 12.945 5.526 1.00 74.94 172 GLY A C 1
ATOM 1352 O O . GLY A 1 172 ? -0.870 13.672 6.477 1.00 74.94 172 GLY A O 1
ATOM 1353 N N . PHE A 1 173 ? -1.394 11.949 5.141 1.00 79.56 173 PHE A N 1
ATOM 1354 C CA . PHE A 1 173 ? -2.661 11.607 5.792 1.00 79.56 173 PHE A CA 1
ATOM 1355 C C . PHE A 1 173 ? -2.553 10.290 6.562 1.00 79.56 173 PHE A C 1
ATOM 1357 O O . PHE A 1 173 ? -2.067 9.285 6.043 1.00 79.56 173 PHE A O 1
ATOM 1364 N N . LYS A 1 174 ? -3.056 10.257 7.800 1.00 83.12 174 LYS A N 1
ATOM 1365 C CA . LYS A 1 174 ? -3.128 9.027 8.602 1.00 83.12 174 LYS A CA 1
ATOM 1366 C C . LYS A 1 174 ? -4.291 8.144 8.141 1.00 83.12 174 LYS A C 1
ATOM 1368 O O . LYS A 1 174 ? -5.452 8.523 8.271 1.00 83.12 174 LYS A O 1
ATOM 1373 N N . VAL A 1 175 ? -3.989 6.929 7.691 1.00 83.75 175 VAL A N 1
ATOM 1374 C CA . VAL A 1 175 ? -4.969 5.885 7.371 1.00 83.75 175 VAL A CA 1
ATOM 1375 C C . VAL A 1 175 ? -5.074 4.920 8.548 1.00 83.75 175 VAL A C 1
ATOM 1377 O O . VAL A 1 175 ? -4.116 4.222 8.888 1.00 83.75 175 VAL A O 1
ATOM 1380 N N . GLY A 1 176 ? -6.249 4.895 9.177 1.00 89.06 176 GLY A N 1
ATOM 1381 C CA . GLY A 1 176 ? -6.518 4.119 10.386 1.00 89.06 176 GLY A CA 1
ATOM 1382 C C . GLY A 1 176 ? -6.589 2.614 10.138 1.00 89.06 176 GLY A C 1
ATOM 1383 O O . GLY A 1 176 ? -7.376 2.163 9.301 1.00 89.06 176 GLY A O 1
ATOM 1384 N N . ARG A 1 177 ? -5.805 1.830 10.884 1.00 92.50 177 ARG A N 1
ATOM 1385 C CA . ARG A 1 177 ? -5.879 0.362 10.885 1.00 92.50 177 ARG A CA 1
ATOM 1386 C C . ARG A 1 177 ? -5.692 -0.163 12.299 1.00 92.50 177 ARG A C 1
ATOM 1388 O O . ARG A 1 177 ? -4.631 0.021 12.890 1.00 92.50 177 ARG A O 1
ATOM 1395 N N . TRP A 1 178 ? -6.697 -0.861 12.814 1.00 95.94 178 TRP A N 1
ATOM 1396 C CA . TRP A 1 178 ? -6.636 -1.460 14.145 1.00 95.94 178 TRP A CA 1
ATOM 1397 C C . TRP A 1 178 ? -6.978 -2.932 14.098 1.00 95.94 178 TRP A C 1
ATOM 1399 O O . TRP A 1 178 ? -7.944 -3.319 13.445 1.00 95.94 178 TRP A O 1
ATOM 1409 N N . VAL A 1 179 ? -6.208 -3.736 14.823 1.00 95.06 179 VAL A N 1
ATOM 1410 C CA . VAL A 1 179 ? -6.457 -5.170 14.978 1.00 95.06 179 VAL A CA 1
ATOM 1411 C C . VAL A 1 179 ? -6.751 -5.479 16.436 1.00 95.06 179 VAL A C 1
ATOM 1413 O O . VAL A 1 179 ? -6.123 -4.944 17.351 1.00 95.06 179 VAL A O 1
ATOM 1416 N N . PHE A 1 180 ? -7.716 -6.368 16.635 1.00 96.69 180 PHE A N 1
ATOM 1417 C CA . PHE A 1 180 ? -8.246 -6.797 17.918 1.00 96.69 180 PHE A CA 1
ATOM 1418 C C . PHE A 1 180 ? -8.037 -8.313 18.053 1.00 96.69 180 PHE A C 1
ATOM 1420 O O . PHE A 1 180 ? -8.947 -9.081 17.730 1.00 96.69 180 PHE A O 1
ATOM 1427 N N . PRO A 1 181 ? -6.845 -8.773 18.485 1.00 93.19 181 PRO A N 1
ATOM 1428 C CA . PRO A 1 181 ? -6.586 -10.194 18.683 1.00 93.19 181 PRO A CA 1
ATOM 1429 C C . PRO A 1 181 ? -7.464 -10.779 19.787 1.00 93.19 181 PRO A C 1
ATOM 1431 O O . PRO A 1 181 ? -7.449 -10.296 20.922 1.00 93.19 181 PRO A O 1
ATOM 1434 N N . ASP A 1 182 ? -8.222 -11.821 19.461 1.00 89.31 182 ASP A N 1
ATOM 1435 C CA . ASP A 1 182 ? -9.113 -12.525 20.383 1.00 89.31 182 ASP A CA 1
ATOM 1436 C C . ASP A 1 182 ? -8.379 -13.715 21.039 1.00 89.31 182 ASP A C 1
ATOM 1438 O O . ASP A 1 182 ? -7.601 -14.404 20.369 1.00 89.31 182 ASP A O 1
ATOM 1442 N N . PRO A 1 183 ? -8.636 -14.022 22.324 1.00 88.19 183 PRO A N 1
ATOM 1443 C CA . PRO A 1 183 ? -8.119 -15.226 22.981 1.00 88.19 183 PRO A CA 1
ATOM 1444 C C . PRO A 1 183 ? -8.421 -16.544 22.248 1.00 88.19 183 PRO A C 1
ATOM 1446 O O . PRO A 1 183 ? -7.687 -17.516 22.410 1.00 88.19 183 PRO A O 1
ATOM 1449 N N . SER A 1 184 ? -9.495 -16.595 21.456 1.00 86.00 184 SER A N 1
ATOM 1450 C CA . SER A 1 184 ? -9.880 -17.757 20.642 1.00 86.00 184 SER A CA 1
ATOM 1451 C C . SER A 1 184 ? -9.031 -17.953 19.380 1.00 86.00 184 SER A C 1
ATOM 1453 O O . SER A 1 184 ? -9.230 -18.933 18.664 1.00 86.00 184 SER A O 1
ATOM 1455 N N . GLY A 1 185 ? -8.100 -17.036 19.094 1.00 82.25 185 GLY A N 1
ATOM 1456 C CA . GLY A 1 185 ? -7.245 -17.065 17.907 1.00 82.25 185 GLY A CA 1
ATOM 1457 C C . GLY A 1 185 ? -7.864 -16.420 16.664 1.00 82.25 185 GLY A C 1
ATOM 1458 O O . GLY A 1 185 ? -7.198 -16.351 15.638 1.00 82.25 185 GLY A O 1
ATOM 1459 N N . LYS A 1 186 ? -9.107 -15.922 16.739 1.00 85.81 186 LYS A N 1
ATOM 1460 C CA . LYS A 1 186 ? -9.729 -15.147 15.655 1.00 85.81 186 LYS A CA 1
ATOM 1461 C C . LYS A 1 186 ? -9.375 -13.673 15.780 1.00 85.81 186 LYS A C 1
ATOM 1463 O O . LYS A 1 186 ? -9.782 -13.017 16.730 1.00 85.81 186 LYS A O 1
ATOM 1468 N N . ASN A 1 187 ? -8.680 -13.117 14.806 1.00 89.44 187 ASN A N 1
ATOM 1469 C CA . ASN A 1 187 ? -8.417 -11.686 14.797 1.00 89.44 187 ASN A CA 1
ATOM 1470 C C . ASN A 1 187 ? -9.528 -10.957 14.041 1.00 89.44 187 ASN A C 1
ATOM 1472 O O . ASN A 1 187 ? -10.028 -11.429 13.017 1.00 89.44 187 ASN A O 1
ATOM 1476 N N . ARG A 1 188 ? -9.910 -9.793 14.561 1.00 93.62 188 ARG A N 1
ATOM 1477 C CA . ARG A 1 188 ? -10.783 -8.854 13.859 1.00 93.62 188 ARG A CA 1
ATOM 1478 C C . ARG A 1 188 ? -10.016 -7.581 13.588 1.00 93.62 188 ARG A C 1
ATOM 1480 O O . ARG A 1 188 ? -9.236 -7.153 14.439 1.00 93.62 188 ARG A O 1
ATOM 1487 N N . ALA A 1 189 ? -10.269 -6.952 12.454 1.00 92.06 189 ALA A N 1
ATOM 1488 C CA . ALA A 1 189 ? -9.619 -5.704 12.096 1.00 92.06 189 ALA A CA 1
ATOM 1489 C C . ALA A 1 189 ? -10.633 -4.656 11.641 1.00 92.06 189 ALA A C 1
ATOM 1491 O O . ALA A 1 189 ? -11.616 -4.978 10.980 1.00 92.06 189 ALA A O 1
ATOM 1492 N N . ILE A 1 190 ? -10.385 -3.393 11.982 1.00 93.06 190 ILE A N 1
ATOM 1493 C CA . ILE A 1 190 ? -11.085 -2.243 11.406 1.00 93.06 190 ILE A CA 1
ATOM 1494 C C . ILE A 1 190 ? -10.082 -1.481 10.560 1.00 93.06 190 ILE A C 1
ATOM 1496 O O . ILE A 1 190 ? -9.120 -0.924 11.095 1.00 93.06 190 ILE A O 1
ATOM 1500 N N . TYR A 1 191 ? -10.329 -1.437 9.254 1.00 89.81 191 TYR A N 1
ATOM 1501 C CA . TYR A 1 191 ? -9.544 -0.667 8.298 1.00 89.81 191 TYR A CA 1
ATOM 1502 C C . TYR A 1 191 ? -10.386 0.497 7.797 1.00 89.81 191 TYR A C 1
ATOM 1504 O O . TYR A 1 191 ? -11.467 0.302 7.233 1.00 89.81 191 TYR A O 1
ATOM 1512 N N . VAL A 1 192 ? -9.889 1.719 7.983 1.00 85.75 192 VAL A N 1
ATOM 1513 C CA . VAL A 1 192 ? -10.496 2.878 7.338 1.00 85.75 192 VAL A CA 1
ATOM 1514 C C . VAL A 1 192 ? -10.236 2.753 5.846 1.00 85.75 192 VAL A C 1
ATOM 1516 O O . VAL A 1 192 ? -9.102 2.823 5.376 1.00 85.75 192 VAL A O 1
ATOM 1519 N N . SER A 1 193 ? -11.314 2.495 5.117 1.00 78.81 193 SER A N 1
ATOM 1520 C CA . SER A 1 193 ? -11.325 2.406 3.676 1.00 78.81 193 SER A CA 1
ATOM 1521 C C . SER A 1 193 ? -10.950 3.758 3.107 1.00 78.81 193 SER A C 1
ATOM 1523 O O . SER A 1 193 ? -11.571 4.787 3.381 1.00 78.81 193 SER A O 1
ATOM 1525 N N . PHE A 1 194 ? -9.921 3.707 2.289 1.00 67.44 194 PHE A N 1
ATOM 1526 C CA . PHE A 1 194 ? -9.444 4.807 1.501 1.00 67.44 194 PHE A CA 1
ATOM 1527 C C . PHE A 1 194 ? -9.342 4.292 0.065 1.00 67.44 194 PHE A C 1
ATOM 1529 O O . PHE A 1 194 ? -8.750 3.224 -0.136 1.00 67.44 194 PHE A O 1
ATOM 1536 N N . PRO A 1 195 ? -9.973 4.953 -0.921 1.00 57.44 195 PRO A N 1
ATOM 1537 C CA . PRO A 1 195 ? -9.873 4.510 -2.300 1.00 57.44 195 PRO A CA 1
ATOM 1538 C C . PRO A 1 195 ? -8.404 4.467 -2.723 1.00 57.44 195 PRO A C 1
ATOM 1540 O O . PRO A 1 195 ? -7.662 5.432 -2.542 1.00 57.44 195 PRO A O 1
ATOM 1543 N N . ILE A 1 196 ? -7.989 3.331 -3.290 1.00 56.16 196 ILE A N 1
ATOM 1544 C CA . ILE A 1 196 ? -6.668 3.195 -3.903 1.00 56.16 196 ILE A CA 1
ATOM 1545 C C . ILE A 1 196 ? -6.563 4.279 -4.971 1.00 56.16 196 ILE A C 1
ATOM 1547 O O . ILE A 1 196 ? -7.376 4.320 -5.895 1.00 56.16 196 ILE A O 1
ATOM 1551 N N . ASN A 1 197 ? -5.579 5.165 -4.834 1.00 57.06 197 ASN A N 1
ATOM 1552 C CA . ASN A 1 197 ? -5.326 6.196 -5.826 1.00 57.06 197 ASN A CA 1
ATOM 1553 C C . ASN A 1 197 ? -4.883 5.548 -7.133 1.00 57.06 197 ASN A C 1
ATOM 1555 O O . ASN A 1 197 ? -3.825 4.918 -7.143 1.00 57.06 197 ASN A O 1
ATOM 1559 N N . PRO A 1 198 ? -5.555 5.787 -8.262 1.00 59.03 198 PRO A N 1
ATOM 1560 C CA . PRO A 1 198 ? -4.972 5.461 -9.552 1.00 59.03 198 PRO A CA 1
ATOM 1561 C C . PRO A 1 198 ? -3.643 6.202 -9.764 1.00 59.03 198 PRO A C 1
ATOM 1563 O O . PRO A 1 198 ? -2.710 5.623 -10.300 1.00 59.03 198 PRO A O 1
ATOM 1566 N N . ALA A 1 199 ? -3.496 7.445 -9.286 1.00 62.25 199 ALA A N 1
ATOM 1567 C CA . ALA A 1 199 ? -2.247 8.203 -9.408 1.00 62.25 199 ALA A CA 1
ATOM 1568 C C . ALA A 1 199 ? -1.119 7.678 -8.498 1.00 62.25 199 ALA A C 1
ATOM 1570 O O . ALA A 1 199 ? 0.036 7.674 -8.909 1.00 62.25 199 ALA A O 1
ATOM 1571 N N . GLY A 1 200 ? -1.451 7.197 -7.299 1.00 62.66 200 GLY A N 1
ATOM 1572 C CA . GLY A 1 200 ? -0.500 6.563 -6.378 1.00 62.66 200 GLY A CA 1
ATOM 1573 C C . GLY A 1 200 ? -0.115 5.153 -6.827 1.00 62.66 200 GLY A C 1
ATOM 1574 O O . GLY A 1 200 ? 1.054 4.798 -6.776 1.00 62.66 200 GLY A O 1
ATOM 1575 N N . ALA A 1 201 ? -1.060 4.382 -7.373 1.00 68.00 201 ALA A N 1
ATOM 1576 C CA . ALA A 1 201 ? -0.767 3.109 -8.032 1.00 68.00 201 ALA A CA 1
ATOM 1577 C C . ALA A 1 201 ? 0.153 3.308 -9.247 1.00 68.00 201 ALA A C 1
ATOM 1579 O O . ALA A 1 201 ? 1.067 2.518 -9.458 1.00 68.00 201 ALA A O 1
ATOM 1580 N N . LEU A 1 202 ? -0.034 4.395 -10.005 1.00 71.12 202 LEU A N 1
ATOM 1581 C CA . LEU A 1 202 ? 0.875 4.795 -11.081 1.00 71.12 202 LEU A CA 1
ATOM 1582 C C . LEU A 1 202 ? 2.279 5.148 -10.552 1.00 71.12 202 LEU A C 1
ATOM 1584 O O . LEU A 1 202 ? 3.260 4.749 -11.169 1.00 71.12 202 LEU A O 1
ATOM 1588 N N . ASP A 1 203 ? 2.401 5.859 -9.425 1.00 72.38 203 ASP A N 1
ATOM 1589 C CA . ASP A 1 203 ? 3.709 6.167 -8.824 1.00 72.38 203 ASP A CA 1
ATOM 1590 C C . ASP A 1 203 ? 4.415 4.900 -8.309 1.00 72.38 203 ASP A C 1
ATOM 1592 O O . ASP A 1 203 ? 5.587 4.693 -8.616 1.00 72.38 203 ASP A O 1
ATOM 1596 N N . ILE A 1 204 ? 3.697 4.020 -7.602 1.00 70.62 204 ILE A N 1
ATOM 1597 C CA . ILE A 1 204 ? 4.231 2.739 -7.111 1.00 70.62 204 ILE A CA 1
ATOM 1598 C C . ILE A 1 204 ? 4.676 1.862 -8.284 1.00 70.62 204 ILE A C 1
ATOM 1600 O O . ILE A 1 204 ? 5.789 1.343 -8.270 1.00 70.62 204 ILE A O 1
ATOM 1604 N N . ALA A 1 205 ? 3.843 1.730 -9.321 1.00 74.56 205 ALA A N 1
ATOM 1605 C CA . ALA A 1 205 ? 4.176 0.941 -10.503 1.00 74.56 205 ALA A CA 1
ATOM 1606 C C . ALA A 1 205 ? 5.394 1.516 -11.243 1.00 74.56 205 ALA A C 1
ATOM 1608 O O . ALA A 1 205 ? 6.291 0.761 -11.615 1.00 74.56 205 ALA A O 1
ATOM 1609 N N . ARG A 1 206 ? 5.470 2.847 -11.405 1.00 83.94 206 ARG A N 1
ATOM 1610 C CA . ARG A 1 206 ? 6.653 3.521 -11.957 1.00 83.94 206 ARG A CA 1
ATOM 1611 C C . ARG A 1 206 ? 7.898 3.147 -11.162 1.00 83.94 206 ARG A C 1
ATOM 1613 O O . ARG A 1 206 ? 8.871 2.684 -11.749 1.00 83.94 206 ARG A O 1
ATOM 1620 N N . ASP A 1 207 ? 7.876 3.353 -9.850 1.00 77.81 207 ASP A N 1
ATOM 1621 C CA . ASP A 1 207 ? 9.056 3.178 -9.002 1.00 77.81 207 ASP A CA 1
ATOM 1622 C C . ASP A 1 207 ? 9.509 1.714 -8.958 1.00 77.81 207 ASP A C 1
ATOM 1624 O O . ASP A 1 207 ? 10.707 1.441 -9.020 1.00 77.81 207 ASP A O 1
ATOM 1628 N N . GLN A 1 208 ? 8.569 0.766 -8.963 1.00 76.62 208 GLN A N 1
ATOM 1629 C CA . GLN A 1 208 ? 8.874 -0.661 -9.076 1.00 76.62 208 GLN A CA 1
ATOM 1630 C C . GLN A 1 208 ? 9.528 -1.018 -10.417 1.00 76.62 208 GLN A C 1
ATOM 1632 O O . GLN A 1 208 ? 10.508 -1.761 -10.433 1.00 76.62 208 GLN A O 1
ATOM 1637 N N . MET A 1 209 ? 9.045 -0.472 -11.537 1.00 81.06 209 MET A N 1
ATOM 1638 C CA . MET A 1 209 ? 9.657 -0.712 -12.849 1.00 81.06 209 MET A CA 1
ATOM 1639 C C . MET A 1 209 ? 11.047 -0.078 -12.965 1.00 81.06 209 MET A C 1
ATOM 1641 O O . MET A 1 209 ? 11.960 -0.694 -13.511 1.00 81.06 209 MET A O 1
ATOM 1645 N N . LEU A 1 210 ? 11.234 1.132 -12.430 1.00 84.81 210 LEU A N 1
ATOM 1646 C CA . LEU A 1 210 ? 12.545 1.785 -12.398 1.00 84.81 210 LEU A CA 1
ATOM 1647 C C . LEU A 1 210 ? 13.543 0.985 -11.553 1.00 84.81 210 LEU A C 1
ATOM 1649 O O . LEU A 1 210 ? 14.666 0.751 -12.003 1.00 84.81 210 LEU A O 1
ATOM 1653 N N . LEU A 1 211 ? 13.111 0.501 -10.385 1.00 78.00 211 LEU A N 1
ATOM 1654 C CA . LEU A 1 211 ? 13.915 -0.373 -9.536 1.00 78.00 211 LEU A CA 1
ATOM 1655 C C . LEU A 1 211 ? 14.274 -1.681 -10.255 1.00 78.00 211 LEU A C 1
ATOM 1657 O O . LEU A 1 211 ? 15.428 -2.104 -10.206 1.00 78.00 211 LEU A O 1
ATOM 1661 N N . ALA A 1 212 ? 13.323 -2.305 -10.956 1.00 77.12 212 ALA A N 1
ATOM 1662 C CA . ALA A 1 212 ? 13.590 -3.509 -11.740 1.00 77.12 212 ALA A CA 1
ATOM 1663 C C . ALA A 1 212 ? 14.678 -3.258 -12.797 1.00 77.12 212 ALA A C 1
ATOM 1665 O O . ALA A 1 212 ? 15.617 -4.044 -12.913 1.00 77.12 212 ALA A O 1
ATOM 1666 N N . LEU A 1 213 ? 14.623 -2.125 -13.506 1.00 85.38 213 LEU A N 1
ATOM 1667 C CA . LEU A 1 213 ? 15.658 -1.744 -14.470 1.00 85.38 213 LEU A CA 1
ATOM 1668 C C . LEU A 1 213 ? 17.024 -1.481 -13.825 1.00 85.38 213 LEU A C 1
ATOM 1670 O O . LEU A 1 213 ? 18.046 -1.836 -14.413 1.00 85.38 213 LEU A O 1
ATOM 1674 N N . ASP A 1 214 ? 17.070 -0.890 -12.628 1.00 82.62 214 ASP A N 1
ATOM 1675 C CA . ASP A 1 214 ? 18.316 -0.726 -11.866 1.00 82.62 214 ASP A CA 1
ATOM 1676 C C . ASP A 1 214 ? 18.947 -2.071 -11.493 1.00 82.62 214 ASP A C 1
ATOM 1678 O O . ASP A 1 214 ? 20.165 -2.251 -11.627 1.00 82.62 214 ASP A O 1
ATOM 1682 N N . VAL A 1 215 ? 18.123 -3.035 -11.078 1.00 77.50 215 VAL A N 1
ATOM 1683 C CA . VAL A 1 215 ? 18.575 -4.394 -10.764 1.00 77.50 215 VAL A CA 1
ATOM 1684 C C . VAL A 1 215 ? 19.090 -5.095 -12.020 1.00 77.50 215 VAL A C 1
ATOM 1686 O O . VAL A 1 215 ? 20.209 -5.603 -12.012 1.00 77.50 215 VAL A O 1
ATOM 1689 N N . ILE A 1 216 ? 18.337 -5.054 -13.122 1.00 84.38 216 ILE A N 1
ATOM 1690 C CA . ILE A 1 216 ? 18.721 -5.660 -14.408 1.00 84.38 216 ILE A CA 1
ATOM 1691 C C . ILE A 1 216 ? 20.045 -5.086 -14.915 1.00 84.38 216 ILE A C 1
ATOM 1693 O O . ILE A 1 216 ? 20.948 -5.830 -15.298 1.00 84.38 216 ILE A O 1
ATOM 1697 N N . LYS A 1 217 ? 20.194 -3.758 -14.877 1.00 86.75 217 LYS A N 1
ATOM 1698 C CA . LYS A 1 217 ? 21.440 -3.089 -15.261 1.00 86.75 217 LYS A CA 1
ATOM 1699 C C . LYS A 1 217 ? 22.614 -3.583 -14.419 1.00 86.75 217 LYS A C 1
ATOM 1701 O O . LYS A 1 217 ? 23.678 -3.872 -14.965 1.00 86.75 217 LYS A O 1
ATOM 1706 N N . SER A 1 218 ? 22.424 -3.660 -13.103 1.00 83.38 218 SER A N 1
ATOM 1707 C CA . SER A 1 218 ? 23.448 -4.124 -12.162 1.00 83.38 218 SER A CA 1
ATOM 1708 C C . SER A 1 218 ? 23.850 -5.570 -12.443 1.00 83.38 218 SER A C 1
ATOM 1710 O O . SER A 1 218 ? 25.040 -5.872 -12.481 1.00 83.38 218 SER A O 1
ATOM 1712 N N . GLU A 1 219 ? 22.879 -6.434 -12.726 1.00 84.50 219 GLU A N 1
ATOM 1713 C CA . GLU A 1 219 ? 23.113 -7.837 -13.065 1.00 84.50 219 GLU A CA 1
ATOM 1714 C C . GLU A 1 219 ? 23.913 -7.989 -14.366 1.00 84.50 219 GLU A C 1
ATOM 1716 O O . GLU A 1 219 ? 24.942 -8.664 -14.387 1.00 84.50 219 GLU A O 1
ATOM 1721 N N . ILE A 1 220 ? 23.523 -7.286 -15.436 1.00 86.50 220 ILE A N 1
ATOM 1722 C CA . ILE A 1 220 ? 24.267 -7.295 -16.706 1.00 86.50 220 ILE A CA 1
ATOM 1723 C C . ILE A 1 220 ? 25.711 -6.817 -16.492 1.00 86.50 220 ILE A C 1
ATOM 1725 O O . ILE A 1 220 ? 26.647 -7.443 -16.989 1.00 86.50 220 ILE A O 1
ATOM 1729 N N . MET A 1 221 ? 25.917 -5.733 -15.734 1.00 85.25 221 MET A N 1
ATOM 1730 C CA . MET A 1 221 ? 27.263 -5.229 -15.434 1.00 85.25 221 MET A CA 1
ATOM 1731 C C . MET A 1 221 ? 28.099 -6.242 -14.640 1.00 85.25 221 MET A C 1
ATOM 1733 O O . MET A 1 221 ? 29.272 -6.441 -14.962 1.00 85.25 221 MET A O 1
ATOM 1737 N N . ASN A 1 222 ? 27.507 -6.908 -13.645 1.00 84.56 222 ASN A N 1
ATOM 1738 C CA . ASN A 1 222 ? 28.187 -7.928 -12.847 1.00 84.56 222 ASN A CA 1
ATOM 1739 C C . ASN A 1 222 ? 28.624 -9.120 -13.707 1.00 84.56 222 ASN A C 1
ATOM 1741 O O . ASN A 1 222 ? 29.775 -9.544 -13.615 1.00 84.56 222 ASN A O 1
ATOM 1745 N N . GLN A 1 223 ? 27.750 -9.618 -14.586 1.00 85.50 223 GLN A N 1
ATOM 1746 C CA . GLN A 1 223 ? 28.080 -10.727 -15.487 1.00 85.50 223 GLN A CA 1
ATOM 1747 C C . GLN A 1 223 ? 29.204 -10.356 -16.462 1.00 85.50 223 GLN A C 1
ATOM 1749 O O . GLN A 1 223 ? 30.168 -11.104 -16.619 1.00 85.50 223 GLN A O 1
ATOM 1754 N N . LEU A 1 224 ? 29.150 -9.160 -17.056 1.00 84.88 224 LEU A N 1
ATOM 1755 C CA . LEU A 1 224 ? 30.216 -8.679 -17.940 1.00 84.88 224 LEU A CA 1
ATOM 1756 C C . LEU A 1 224 ? 31.562 -8.552 -17.207 1.00 84.88 224 LEU A C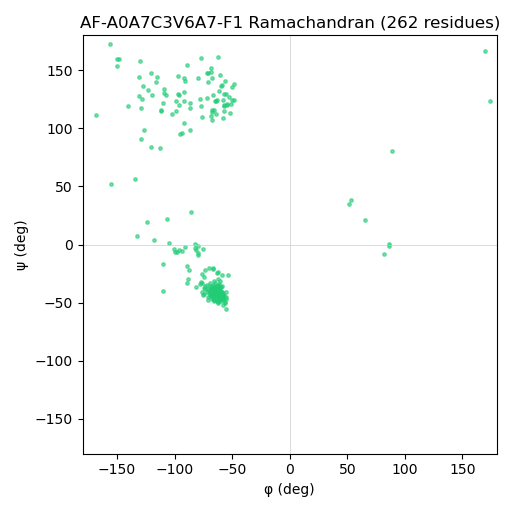 1
ATOM 1758 O O . LEU A 1 224 ? 32.603 -8.902 -17.768 1.00 84.88 224 LEU A O 1
ATOM 1762 N N . ALA A 1 225 ? 31.547 -8.099 -15.949 1.00 85.38 225 ALA A N 1
ATOM 1763 C CA . ALA A 1 225 ? 32.744 -8.000 -15.119 1.00 85.38 225 ALA A CA 1
ATOM 1764 C C . ALA A 1 225 ? 33.331 -9.379 -14.767 1.00 85.38 225 ALA A C 1
ATOM 1766 O O . ALA A 1 225 ? 34.548 -9.557 -14.844 1.00 85.38 225 ALA A O 1
ATOM 1767 N N . LEU A 1 226 ? 32.487 -10.361 -14.427 1.00 85.44 226 LEU A N 1
ATOM 1768 C CA . LEU A 1 226 ? 32.908 -11.742 -14.155 1.00 85.44 226 LEU A CA 1
ATOM 1769 C C . LEU A 1 226 ? 33.549 -12.405 -15.382 1.00 85.44 226 LEU A C 1
ATOM 1771 O O . LEU A 1 226 ? 34.506 -13.165 -15.244 1.00 85.44 226 LEU A O 1
ATOM 1775 N N . GLU A 1 227 ? 33.065 -12.081 -16.581 1.00 85.44 227 GLU A N 1
ATOM 1776 C CA . GLU A 1 227 ? 33.617 -12.569 -17.849 1.00 85.44 227 GLU A CA 1
ATOM 1777 C C . GLU A 1 227 ? 34.883 -11.814 -18.305 1.00 85.44 227 GLU A C 1
ATOM 1779 O O . GLU A 1 227 ? 35.456 -12.138 -19.347 1.00 85.44 227 GLU A O 1
ATOM 1784 N N . GLY A 1 228 ? 35.332 -10.798 -17.557 1.00 81.19 228 GLY A N 1
ATOM 1785 C CA . GLY A 1 228 ? 36.477 -9.963 -17.931 1.00 81.19 228 GLY A CA 1
ATOM 1786 C C . GLY A 1 228 ? 36.236 -9.131 -19.195 1.00 81.19 228 GLY A C 1
ATOM 1787 O O . GLY A 1 228 ? 37.191 -8.716 -19.857 1.00 81.19 228 GLY A O 1
ATOM 1788 N N . ARG A 1 229 ? 34.970 -8.903 -19.560 1.00 77.00 229 ARG A N 1
ATOM 1789 C CA . ARG A 1 229 ? 34.607 -8.127 -20.743 1.00 77.00 229 ARG A CA 1
ATOM 1790 C C . ARG A 1 229 ? 34.703 -6.630 -20.449 1.00 77.00 229 ARG A C 1
ATOM 1792 O O . ARG A 1 229 ? 34.358 -6.190 -19.351 1.00 77.00 229 ARG A O 1
ATOM 1799 N N . PRO A 1 230 ? 35.152 -5.818 -21.423 1.00 70.94 230 PRO A N 1
ATOM 1800 C CA . PRO A 1 230 ? 35.112 -4.373 -21.274 1.00 70.94 230 PRO A CA 1
ATOM 1801 C C . PRO A 1 230 ? 33.657 -3.924 -21.108 1.00 70.94 230 PRO A C 1
ATOM 1803 O O . PRO A 1 230 ? 32.785 -4.337 -21.874 1.00 70.94 230 PRO A O 1
ATOM 1806 N N . MET A 1 231 ? 33.399 -3.075 -20.111 1.00 69.06 231 MET A N 1
ATOM 1807 C CA . MET A 1 231 ? 32.068 -2.504 -19.924 1.00 69.06 231 MET A CA 1
ATOM 1808 C C . MET A 1 231 ? 31.664 -1.702 -21.171 1.00 69.06 231 MET A C 1
ATOM 1810 O O . MET A 1 231 ? 32.494 -0.945 -21.691 1.00 69.06 231 MET A O 1
ATOM 1814 N N . PRO A 1 232 ? 30.412 -1.834 -21.649 1.00 65.25 232 PRO A N 1
ATOM 1815 C CA . PRO A 1 232 ? 29.891 -1.007 -22.722 1.00 65.25 232 PRO A CA 1
ATOM 1816 C C . PRO A 1 232 ? 30.077 0.456 -22.337 1.00 65.25 232 PRO A C 1
ATOM 1818 O O . PRO A 1 232 ? 29.606 0.906 -21.290 1.00 65.25 232 PRO A O 1
ATOM 1821 N N . ILE A 1 233 ? 30.824 1.190 -23.157 1.00 58.97 233 ILE A N 1
ATOM 1822 C CA . ILE A 1 233 ? 31.082 2.605 -22.918 1.00 58.97 233 ILE A CA 1
ATOM 1823 C C . ILE A 1 233 ? 29.731 3.300 -23.051 1.00 58.97 233 ILE A C 1
ATOM 1825 O O . ILE A 1 233 ? 29.141 3.286 -24.132 1.00 58.97 233 ILE A O 1
ATOM 1829 N N . SER A 1 234 ? 29.229 3.889 -21.962 1.00 51.28 234 SER A N 1
ATOM 1830 C CA . SER A 1 234 ? 28.074 4.778 -22.056 1.00 51.28 234 SER A CA 1
ATOM 1831 C C . SER A 1 234 ? 28.426 5.847 -23.093 1.00 51.28 234 SER A C 1
ATOM 1833 O O . SER A 1 234 ? 29.440 6.532 -22.914 1.00 51.28 234 SER A O 1
ATOM 1835 N N . PRO A 1 235 ? 27.659 5.997 -24.185 1.00 50.50 235 PRO A N 1
ATOM 1836 C CA . PRO A 1 235 ? 27.879 7.084 -25.108 1.00 50.50 235 PRO A CA 1
ATOM 1837 C C . PRO A 1 235 ? 27.784 8.371 -24.295 1.00 50.50 235 PRO A C 1
ATOM 1839 O O . PRO A 1 235 ? 26.974 8.480 -23.367 1.00 50.50 235 PRO A O 1
ATOM 1842 N N . ALA A 1 236 ? 28.663 9.322 -24.609 1.00 46.03 236 ALA A N 1
ATOM 1843 C CA . ALA A 1 236 ? 28.565 10.659 -24.051 1.00 46.03 236 ALA A CA 1
ATOM 1844 C C . ALA A 1 236 ? 27.112 11.142 -24.209 1.00 46.03 236 ALA A C 1
ATOM 1846 O O . ALA A 1 236 ? 26.519 10.869 -25.261 1.00 46.03 236 ALA A O 1
ATOM 1847 N N . PRO A 1 237 ? 26.523 11.803 -23.193 1.00 42.09 237 PRO A N 1
ATOM 1848 C CA . PRO A 1 237 ? 25.158 12.300 -23.291 1.00 42.09 237 PRO A CA 1
ATOM 1849 C C . PRO A 1 237 ? 25.014 13.054 -24.608 1.00 42.09 237 PRO A C 1
ATOM 1851 O O . PRO A 1 237 ? 25.823 13.936 -24.913 1.00 42.09 237 PRO A O 1
ATOM 1854 N N . ALA A 1 238 ? 24.040 12.640 -25.422 1.00 45.09 238 ALA A N 1
ATOM 1855 C CA . ALA A 1 238 ? 23.793 13.273 -26.704 1.00 45.09 238 ALA A CA 1
ATOM 1856 C C . ALA A 1 238 ? 23.632 14.775 -26.456 1.00 45.09 238 ALA A C 1
ATOM 1858 O O . ALA A 1 238 ? 22.858 15.183 -25.585 1.00 45.09 238 ALA A O 1
ATOM 1859 N N . ALA A 1 239 ? 24.402 15.590 -27.182 1.00 36.50 239 ALA A N 1
ATOM 1860 C CA . ALA A 1 239 ? 24.255 17.035 -27.118 1.00 36.50 239 ALA A CA 1
ATOM 1861 C C . ALA A 1 239 ? 22.766 17.376 -27.306 1.00 36.50 239 ALA A C 1
ATOM 1863 O O . ALA A 1 239 ? 22.125 16.764 -28.170 1.00 36.50 239 ALA A O 1
ATOM 1864 N N . PRO A 1 240 ? 22.203 18.295 -26.501 1.00 34.56 240 PRO A N 1
ATOM 1865 C CA . PRO A 1 240 ? 20.792 18.633 -26.583 1.00 34.56 240 PRO A CA 1
ATOM 1866 C C . PRO A 1 240 ? 20.444 18.955 -28.033 1.00 34.56 240 PRO A C 1
ATOM 1868 O O . PRO A 1 240 ? 21.054 19.830 -28.652 1.00 34.56 240 PRO A O 1
ATOM 1871 N N . VAL A 1 241 ? 19.493 18.198 -28.583 1.00 37.41 241 VAL A N 1
ATOM 1872 C CA . VAL A 1 241 ? 18.979 18.423 -29.931 1.00 37.41 241 VAL A CA 1
ATOM 1873 C C . VAL A 1 241 ? 18.456 19.861 -29.960 1.00 37.41 241 VAL A C 1
ATOM 1875 O O . VAL A 1 241 ? 17.572 20.183 -29.161 1.00 37.41 241 VAL A O 1
ATOM 1878 N N . PRO A 1 242 ? 18.995 20.754 -30.813 1.00 34.97 242 PRO A N 1
ATOM 1879 C CA . PRO A 1 242 ? 18.505 22.119 -30.885 1.00 34.97 242 PRO A CA 1
ATOM 1880 C C . PRO A 1 242 ? 17.020 22.074 -31.231 1.00 34.97 242 PRO A C 1
ATOM 1882 O O . PRO A 1 242 ? 16.619 21.458 -32.222 1.00 34.97 242 PRO A O 1
ATOM 1885 N N . ALA A 1 243 ? 16.210 22.699 -30.375 1.00 37.44 243 ALA A N 1
ATOM 1886 C CA . ALA A 1 243 ? 14.774 22.799 -30.551 1.00 37.44 243 ALA A CA 1
ATOM 1887 C C . ALA A 1 243 ? 14.480 23.335 -31.960 1.00 37.44 243 ALA A C 1
ATOM 1889 O O . ALA A 1 243 ? 14.814 24.471 -32.303 1.00 37.44 243 ALA A O 1
ATOM 1890 N N . LYS A 1 244 ? 13.881 22.489 -32.800 1.00 38.88 244 LYS A N 1
ATOM 1891 C CA . LYS A 1 244 ? 13.373 22.893 -34.107 1.00 38.88 244 LYS A CA 1
ATOM 1892 C C . LYS A 1 244 ? 12.251 23.912 -33.886 1.00 38.88 244 LYS A C 1
ATOM 1894 O O . LYS A 1 244 ? 11.176 23.546 -33.430 1.00 38.88 244 LYS A O 1
ATOM 1899 N N . GLY A 1 245 ? 12.509 25.158 -34.279 1.00 37.72 245 GLY A N 1
ATOM 1900 C CA . GLY A 1 245 ? 11.485 26.089 -34.751 1.00 37.72 245 GLY A CA 1
ATOM 1901 C C . GLY A 1 245 ? 10.792 26.945 -33.693 1.00 37.72 245 GLY A C 1
ATOM 1902 O O . GLY A 1 245 ? 9.635 26.713 -33.370 1.00 37.72 245 GLY A O 1
ATOM 1903 N N . ALA A 1 246 ? 11.442 28.031 -33.277 1.00 36.19 246 ALA A N 1
ATOM 1904 C CA . ALA A 1 246 ? 10.723 29.293 -33.137 1.00 36.19 246 ALA A CA 1
ATOM 1905 C C . ALA A 1 246 ? 10.915 30.049 -34.459 1.00 36.19 246 ALA A C 1
ATOM 1907 O O . ALA A 1 246 ? 11.961 30.657 -34.682 1.00 36.19 246 ALA A O 1
ATOM 1908 N N . GLU A 1 247 ? 9.946 29.942 -35.371 1.00 39.47 247 GLU A N 1
ATOM 1909 C CA . GLU A 1 247 ? 9.863 30.832 -36.530 1.00 39.47 247 GLU A CA 1
ATOM 1910 C C . GLU A 1 247 ? 9.770 32.274 -36.022 1.00 39.47 247 GLU A C 1
ATOM 1912 O O . GLU A 1 247 ? 8.771 32.701 -35.439 1.00 39.47 247 GLU A O 1
ATOM 1917 N N . SER A 1 248 ? 10.845 33.030 -36.219 1.00 41.75 248 SER A N 1
ATOM 1918 C CA . SER A 1 248 ? 10.859 34.470 -36.035 1.00 41.75 248 SER A CA 1
ATOM 1919 C C . SER A 1 248 ? 9.972 35.108 -37.102 1.00 41.75 248 SER A C 1
ATOM 1921 O O . SER A 1 248 ? 10.310 35.181 -38.282 1.00 41.75 248 SER A O 1
ATOM 1923 N N . LYS A 1 249 ? 8.804 35.584 -36.671 1.00 44.16 249 LYS A N 1
ATOM 1924 C CA . LYS A 1 249 ? 7.927 36.448 -37.464 1.00 44.16 249 LYS A CA 1
ATOM 1925 C C . LYS A 1 249 ? 8.733 37.682 -37.926 1.00 44.16 249 LYS A C 1
ATOM 1927 O O . LYS A 1 249 ? 9.380 38.308 -37.082 1.00 44.16 249 LYS A O 1
ATOM 1932 N N . PRO A 1 250 ? 8.733 38.047 -39.221 1.00 47.09 250 PRO A N 1
ATOM 1933 C CA . PRO A 1 250 ? 9.489 39.200 -39.696 1.00 47.09 250 PRO A CA 1
ATOM 1934 C C . PRO A 1 250 ? 8.879 40.509 -39.162 1.00 47.09 250 PRO A C 1
ATOM 1936 O O . PRO A 1 250 ? 7.663 40.581 -38.962 1.00 47.09 250 PRO A O 1
ATOM 1939 N N . PRO A 1 251 ? 9.700 41.548 -38.920 1.00 47.31 251 PRO A N 1
ATOM 1940 C CA . PRO A 1 251 ? 9.227 42.815 -38.381 1.00 47.31 251 PRO A CA 1
ATOM 1941 C C . PRO A 1 251 ? 8.321 43.539 -39.383 1.00 47.31 251 PRO A C 1
ATOM 1943 O O . PRO A 1 251 ? 8.688 43.751 -40.539 1.00 47.31 251 PRO A O 1
ATOM 1946 N N . GLU A 1 252 ? 7.143 43.947 -38.909 1.00 49.38 252 GLU A N 1
ATOM 1947 C CA . GLU A 1 252 ? 6.229 44.846 -39.613 1.00 49.38 252 GLU A CA 1
ATOM 1948 C C . GLU A 1 252 ? 6.938 46.167 -39.945 1.00 49.38 252 GLU A C 1
ATOM 1950 O O . GLU A 1 252 ? 7.330 46.944 -39.070 1.00 49.38 252 GLU A O 1
ATOM 1955 N N . SER A 1 253 ? 7.103 46.429 -41.238 1.00 48.47 253 SER A N 1
ATOM 1956 C CA . SER A 1 253 ? 7.573 47.703 -41.766 1.00 48.47 253 SER A CA 1
ATOM 1957 C C . SER A 1 253 ? 6.523 48.793 -41.526 1.00 48.47 253 SER A C 1
ATOM 1959 O O . SER A 1 253 ? 5.430 48.742 -42.092 1.00 48.47 253 SER A O 1
ATOM 1961 N N . LYS A 1 254 ? 6.862 49.803 -40.716 1.00 57.59 254 LYS A N 1
ATOM 1962 C CA . LYS A 1 254 ? 6.082 51.046 -40.589 1.00 57.59 254 LYS A CA 1
ATOM 1963 C C . LYS A 1 254 ? 5.972 51.761 -41.950 1.00 57.59 254 LYS A C 1
ATOM 1965 O O . LYS A 1 254 ? 6.995 51.892 -42.626 1.00 57.59 254 LYS A O 1
ATOM 1970 N N . PRO A 1 255 ? 4.797 52.296 -42.331 1.00 55.41 255 PRO A N 1
ATOM 1971 C CA . PRO A 1 255 ? 4.673 53.152 -43.507 1.00 55.41 255 PRO A CA 1
ATOM 1972 C C . PRO A 1 255 ? 5.375 54.508 -43.300 1.00 55.41 255 PRO A C 1
ATOM 1974 O O . PRO A 1 255 ? 5.466 54.986 -42.163 1.00 55.41 255 PRO A O 1
ATOM 1977 N N . PRO A 1 256 ? 5.853 55.152 -44.380 1.00 52.28 256 PRO A N 1
ATOM 1978 C CA . PRO A 1 256 ? 6.589 56.407 -44.309 1.00 52.28 256 PRO A CA 1
ATOM 1979 C C . PRO A 1 256 ? 5.692 57.588 -43.925 1.00 52.28 256 PRO A C 1
ATOM 1981 O O . PRO A 1 256 ? 4.570 57.738 -44.409 1.00 52.28 256 PRO A O 1
ATOM 1984 N N . ALA A 1 257 ? 6.238 58.464 -43.082 1.00 48.16 257 ALA A N 1
ATOM 1985 C CA . ALA A 1 257 ? 5.666 59.762 -42.770 1.00 48.16 257 ALA A CA 1
ATOM 1986 C C . ALA A 1 257 ? 5.719 60.669 -44.010 1.00 48.16 257 ALA A C 1
ATOM 1988 O O . ALA A 1 257 ? 6.797 61.070 -44.449 1.00 48.16 257 ALA A O 1
ATOM 1989 N N . SER A 1 258 ? 4.558 61.024 -44.560 1.00 50.97 258 SER A N 1
ATOM 1990 C CA . SER A 1 258 ? 4.451 62.161 -45.469 1.00 50.97 258 SER A CA 1
ATOM 1991 C C . SER A 1 258 ? 4.504 63.454 -44.650 1.00 50.97 258 SER A C 1
ATOM 1993 O O . SER A 1 258 ? 3.559 63.779 -43.928 1.00 50.97 258 SER A O 1
ATOM 1995 N N . GLY A 1 259 ? 5.603 64.203 -44.770 1.00 40.66 259 GLY A N 1
ATOM 1996 C CA . GLY A 1 259 ? 5.569 65.654 -44.567 1.00 40.66 259 GLY A CA 1
ATOM 1997 C C . GLY A 1 259 ? 4.639 66.284 -45.611 1.00 40.66 259 GLY A C 1
ATOM 1998 O O . GLY A 1 259 ? 4.322 65.671 -46.622 1.00 40.66 259 GLY A O 1
ATOM 1999 N N . GLY A 1 260 ? 4.127 67.491 -45.480 1.00 45.12 260 GLY A N 1
ATOM 2000 C CA . GLY A 1 260 ? 4.280 68.571 -44.523 1.00 45.12 260 GLY A CA 1
ATOM 2001 C C . GLY A 1 260 ? 3.570 69.777 -45.152 1.00 45.12 260 GLY A C 1
ATOM 2002 O O . GLY A 1 260 ? 3.243 69.739 -46.337 1.00 45.12 260 GLY A O 1
ATOM 2003 N N . THR A 1 261 ? 3.306 70.833 -44.388 1.00 46.34 261 THR A N 1
ATOM 2004 C CA . THR A 1 261 ? 3.513 72.238 -44.798 1.00 46.34 261 THR A CA 1
ATOM 2005 C C . THR A 1 261 ? 2.966 73.177 -43.731 1.00 46.34 261 THR A C 1
ATOM 2007 O O . THR A 1 261 ? 1.793 73.148 -43.370 1.00 46.34 261 THR A O 1
ATOM 2010 N N . ASN A 1 262 ? 3.860 74.039 -43.251 1.00 45.03 262 ASN A N 1
ATOM 2011 C CA . ASN A 1 262 ? 3.538 75.234 -42.490 1.00 45.03 262 ASN A CA 1
ATOM 2012 C C . ASN A 1 262 ? 2.807 76.256 -43.373 1.00 45.03 262 ASN A C 1
ATOM 2014 O O . ASN A 1 262 ? 3.180 76.476 -44.526 1.00 45.03 262 ASN A O 1
ATOM 2018 N N . LYS A 1 263 ? 1.843 76.960 -42.773 1.00 50.03 263 LYS A N 1
ATOM 2019 C CA . LYS A 1 263 ? 1.435 78.316 -43.160 1.00 50.03 263 LYS A CA 1
ATOM 2020 C C . LYS A 1 263 ? 1.434 79.211 -41.918 1.00 50.03 263 LYS A C 1
ATOM 2022 O O . LYS A 1 263 ? 0.418 79.304 -41.236 1.00 50.03 263 LYS A O 1
ATOM 2027 N N . LYS A 1 264 ? 2.566 79.858 -41.649 1.00 47.78 264 LYS A N 1
ATOM 2028 C CA . LYS A 1 264 ? 2.728 81.315 -41.498 1.00 47.78 264 LYS A CA 1
ATOM 2029 C C . LYS A 1 264 ? 4.183 81.639 -41.198 1.00 47.78 264 LYS A C 1
ATOM 2031 O O . LYS A 1 264 ? 4.790 80.879 -40.417 1.00 47.78 264 LYS A O 1
#

Radius of gyration: 29.34 Å; Cα contacts (8 Å, |Δi|>4): 242; chains: 1; bounding box: 61×107×76 Å

Secondary structure (DSSP, 8-state):
---SSSSHHHHHHHHHHHHHSS-HHHHHHHHHHHHHHHHHHBTTBSS-HHHHHH-GGGGTT-TTHHHHHHHHHHHHHHHHHHHHHTSHHHHHHHHHHHHHHHHHHHHHHHHHHHHHHHTT--EE--S-----GGGSEEEEESS--TTTHHHHHHHHHHH-S-EEE--EEETTEEE-EEEEE-TTS-EEEEEE--PPPHHHHHHHHHHHHHHHHHHHHHHHHHHHHHTTPPPP-PPPPPPPPP------PPP--PPP--------